Protein AF-A0A1H2WE02-F1 (afdb_monomer)

Secondary structure (DSSP, 8-state):
----EEEEEEEEEE-TTSPEEEEEEEEE-STT-----HHHHHHHHTTSEEEEEEEEETTEEEEEEEEE-TTSTTGGGGGTT--HHHHHHHHHHHHHS-TTEEEEEEEEEEETTEEEEEEEEEEEEEEETTEEEE--B--HHHHHHHHHHHHHHH-S-HHHHHHHHHHHHHEEEEEEEEEEEETTEEEEEEEEEE-HHHHHHHHHHHH----TT-TT----EEEEEEETTEEEEEEEEE--

Solvent-accessible surface area (backbone atoms only — not comparable to full-atom values): 12965 Å² total; per-residue (Å²): 134,83,78,49,78,55,34,38,35,42,33,43,32,56,44,97,86,68,48,72,46,79,46,67,35,42,31,26,48,53,74,92,65,81,81,68,32,70,68,62,50,51,36,38,76,67,53,30,37,44,81,64,29,31,28,25,49,81,92,44,78,55,36,44,34,25,39,39,32,81,85,38,92,63,38,69,61,83,55,70,90,62,54,71,68,63,49,59,53,60,70,46,53,34,72,51,57,43,87,45,40,37,70,46,30,42,34,38,23,71,53,96,54,34,81,75,38,53,34,44,27,32,24,33,49,40,84,56,95,90,43,76,42,80,66,42,44,63,55,65,69,57,46,45,54,44,41,52,43,45,26,64,70,60,26,92,48,67,73,43,29,51,56,48,45,56,54,44,72,39,40,61,30,39,44,34,36,34,46,33,64,52,97,96,38,64,32,42,30,48,31,24,29,55,48,68,70,53,49,38,51,51,32,37,75,78,58,73,40,84,59,94,78,57,92,46,69,66,71,70,37,38,27,47,29,34,44,83,59,33,78,43,34,39,34,41,28,19,73,99

Sequence (240 aa):
MEKVFRSRGIRLLRNQDGTIKEQQKIYYEPEGCRIDNQQLRVWMDEDVLSLFEYSTVGDAIDTFNFHVRLENYQYSKIYLGMDEQSMAFLDVIPSIFDESFKNYTVGYKIENGRISRSAYYYYPTIWKGTRYGIQGIDDRAKIQDEISRFANFVADDEQIIDEIEDFGSIVYKLKGISVHFRENLNGYKLYGRCNVLELKNLLADRMNVNLDNYKYGDVVLVAQRIQFGRVTGYNLYFLE

pLDDT: mean 91.43, std 6.6, range [58.47, 98.31]

Radius of gyration: 17.68 Å; Cα contacts (8 Å, |Δi|>4): 476; chains: 1; bounding box: 47×39×47 Å

Structure (mmCIF, N/CA/C/O backbone):
data_AF-A0A1H2WE02-F1
#
_entry.id   AF-A0A1H2WE02-F1
#
loop_
_atom_site.group_PDB
_atom_site.id
_atom_site.type_symbol
_atom_site.label_atom_id
_atom_site.label_alt_id
_atom_site.label_comp_id
_atom_site.label_asym_id
_atom_site.label_entity_id
_atom_site.label_seq_id
_atom_site.pdbx_PDB_ins_code
_atom_site.Cartn_x
_atom_site.Cartn_y
_atom_site.Cartn_z
_atom_site.occupancy
_atom_site.B_iso_or_equiv
_atom_site.auth_seq_id
_atom_site.auth_comp_id
_atom_site.auth_asym_id
_atom_site.auth_atom_id
_atom_site.pdbx_PDB_model_num
ATOM 1 N N . MET A 1 1 ? -10.069 -7.119 -26.747 1.00 58.47 1 MET A N 1
ATOM 2 C CA . MET A 1 1 ? -9.521 -8.027 -25.722 1.00 58.47 1 MET A CA 1
ATOM 3 C C . MET A 1 1 ? -10.219 -7.669 -24.426 1.00 58.47 1 MET A C 1
ATOM 5 O O . MET A 1 1 ? -10.282 -6.483 -24.116 1.00 58.47 1 MET A O 1
ATOM 9 N N . GLU A 1 2 ? -10.871 -8.630 -23.783 1.00 74.38 2 GLU A N 1
ATOM 10 C CA . GLU A 1 2 ? -11.617 -8.398 -22.542 1.00 74.38 2 GLU A CA 1
ATOM 11 C C . GLU A 1 2 ? -10.634 -8.205 -21.378 1.00 74.38 2 GLU A C 1
ATOM 13 O O . GLU A 1 2 ? -9.582 -8.840 -21.353 1.00 74.38 2 GLU A O 1
ATOM 18 N N . LYS A 1 3 ? -10.925 -7.283 -20.452 1.00 82.44 3 LYS A N 1
ATOM 19 C CA . LYS A 1 3 ? -10.056 -7.040 -19.293 1.00 82.44 3 LYS A CA 1
ATOM 20 C C . LYS A 1 3 ? -10.278 -8.160 -18.277 1.00 82.44 3 LYS A C 1
ATOM 22 O O . LYS A 1 3 ? -11.402 -8.335 -17.816 1.00 82.44 3 LYS A O 1
ATOM 27 N N . VAL A 1 4 ? -9.222 -8.865 -17.880 1.00 88.12 4 VAL A N 1
ATOM 28 C CA . VAL A 1 4 ? -9.326 -9.914 -16.856 1.00 88.12 4 VAL A CA 1
ATOM 29 C C . VAL A 1 4 ? -9.363 -9.261 -15.472 1.00 88.12 4 VAL A C 1
ATOM 31 O O . VAL A 1 4 ? -8.401 -8.618 -15.048 1.00 88.12 4 VAL A O 1
ATOM 34 N N . PHE A 1 5 ? -10.508 -9.362 -14.795 1.00 89.75 5 PHE A N 1
ATOM 35 C CA . PHE A 1 5 ? -10.719 -8.818 -13.452 1.00 89.75 5 PHE A CA 1
ATOM 36 C C . PHE A 1 5 ? -9.842 -9.533 -12.421 1.00 89.75 5 PHE A C 1
ATOM 38 O O . PHE A 1 5 ? -9.710 -10.754 -12.452 1.00 89.75 5 PHE A O 1
ATOM 45 N N . ARG A 1 6 ? -9.275 -8.761 -11.490 1.00 91.25 6 ARG A N 1
ATOM 46 C CA . ARG A 1 6 ? -8.412 -9.273 -10.419 1.00 91.25 6 ARG A CA 1
ATOM 47 C C . ARG A 1 6 ? -8.952 -8.956 -9.030 1.00 91.25 6 ARG A C 1
ATOM 49 O O . ARG A 1 6 ? -8.958 -9.816 -8.158 1.00 91.25 6 ARG A O 1
ATOM 56 N N . SER A 1 7 ? -9.345 -7.705 -8.795 1.00 92.62 7 SER A N 1
ATOM 57 C CA . SER A 1 7 ? -9.955 -7.292 -7.528 1.00 92.62 7 SER A CA 1
ATOM 58 C C . SER A 1 7 ? -10.687 -5.957 -7.651 1.00 92.62 7 SER A C 1
ATOM 60 O O . SER A 1 7 ? -10.504 -5.189 -8.603 1.00 92.62 7 SER A O 1
ATOM 62 N N . ARG A 1 8 ? -11.508 -5.642 -6.650 1.00 94.19 8 ARG A N 1
ATOM 63 C CA . ARG A 1 8 ? -12.188 -4.350 -6.503 1.00 94.19 8 ARG A CA 1
ATOM 64 C C . ARG A 1 8 ? -11.757 -3.697 -5.199 1.00 94.19 8 ARG A C 1
ATOM 66 O O . ARG A 1 8 ? -11.742 -4.339 -4.160 1.00 94.19 8 ARG A O 1
ATOM 73 N N . GLY A 1 9 ? -11.427 -2.412 -5.249 1.00 94.94 9 GLY A N 1
ATOM 74 C CA . GLY A 1 9 ? -11.147 -1.586 -4.080 1.00 94.94 9 GLY A CA 1
ATOM 75 C C . GLY A 1 9 ? -12.223 -0.523 -3.894 1.00 94.94 9 GLY A C 1
ATOM 76 O O . GLY A 1 9 ? -12.425 0.307 -4.782 1.00 94.94 9 GLY A O 1
ATOM 77 N N . ILE A 1 10 ? -12.870 -0.502 -2.735 1.00 94.88 10 ILE A N 1
ATOM 78 C CA . ILE A 1 10 ? -13.800 0.548 -2.326 1.00 94.88 10 ILE A CA 1
ATOM 79 C C . ILE A 1 10 ? -13.107 1.453 -1.313 1.00 94.88 10 ILE A C 1
ATOM 81 O O . ILE A 1 10 ? -12.610 1.002 -0.285 1.00 94.88 10 ILE A O 1
ATOM 85 N N . ARG A 1 11 ? -13.006 2.739 -1.638 1.00 95.25 11 ARG A N 1
ATOM 86 C CA . ARG A 1 11 ? -12.383 3.755 -0.787 1.00 95.25 11 ARG A CA 1
ATOM 87 C C . ARG A 1 11 ? -13.483 4.498 -0.049 1.00 95.25 11 ARG A C 1
ATOM 89 O O . ARG A 1 11 ? -14.273 5.180 -0.691 1.00 95.25 11 ARG A O 1
ATOM 96 N N . LEU A 1 12 ? -13.482 4.400 1.268 1.00 95.56 12 LEU A N 1
ATOM 97 C CA . LEU A 1 12 ? -14.285 5.209 2.172 1.00 95.56 12 LEU A CA 1
ATOM 98 C C . LEU A 1 12 ? -13.418 6.390 2.599 1.00 95.56 12 LEU A C 1
ATOM 100 O O . LEU A 1 12 ? -12.400 6.182 3.254 1.00 95.56 12 LEU A O 1
ATOM 104 N N . LEU A 1 13 ? -13.756 7.605 2.178 1.00 95.25 13 LEU A N 1
ATOM 105 C CA . LEU A 1 13 ? -12.962 8.810 2.429 1.00 95.25 13 LEU A CA 1
ATOM 106 C C . LEU A 1 13 ? -13.744 9.776 3.313 1.00 95.25 13 LEU A C 1
ATOM 108 O O . LEU A 1 13 ? -14.881 10.106 2.986 1.00 95.25 13 LEU A O 1
ATOM 112 N N . ARG A 1 14 ? -13.127 10.252 4.396 1.00 93.94 14 ARG A N 1
ATOM 113 C CA . ARG A 1 14 ? -13.718 11.270 5.270 1.00 93.94 14 ARG A CA 1
ATOM 114 C C . ARG A 1 14 ? -13.563 12.649 4.618 1.00 93.94 14 ARG A C 1
ATOM 116 O O . ARG A 1 14 ? -12.449 13.067 4.300 1.00 93.94 14 ARG A O 1
ATOM 123 N N . ASN A 1 15 ? -14.673 13.340 4.391 1.00 89.44 15 ASN A N 1
ATOM 124 C CA . ASN A 1 15 ? -14.692 14.731 3.945 1.00 89.44 15 ASN A CA 1
ATOM 125 C C . ASN A 1 15 ? -14.435 15.682 5.128 1.00 89.44 15 ASN A C 1
ATOM 127 O O . ASN A 1 15 ? -14.493 15.287 6.292 1.00 89.44 15 ASN A O 1
ATOM 131 N N . GLN A 1 16 ? -14.164 16.957 4.832 1.00 85.19 16 GLN A N 1
ATOM 132 C CA . GLN A 1 16 ? -13.930 17.981 5.862 1.00 85.19 16 GLN A CA 1
ATOM 133 C C . GLN A 1 16 ? -15.155 18.232 6.754 1.00 85.19 16 GLN A C 1
ATOM 135 O O . GLN A 1 16 ? -14.995 18.615 7.906 1.00 85.19 16 GLN A O 1
ATOM 140 N N . ASP A 1 17 ? -16.360 17.995 6.232 1.00 86.94 17 ASP A N 1
ATOM 141 C CA . ASP A 1 17 ? -17.633 18.113 6.952 1.00 86.94 17 ASP A CA 1
ATOM 142 C C . ASP A 1 17 ? -18.007 16.845 7.746 1.00 86.94 17 ASP A C 1
ATOM 144 O O . ASP A 1 17 ? -19.093 16.767 8.313 1.00 86.94 17 ASP A O 1
ATOM 148 N N . GLY A 1 18 ? -17.126 15.838 7.774 1.00 84.06 18 GLY A N 1
ATOM 149 C CA . GLY A 1 18 ? -17.353 14.558 8.446 1.00 84.06 18 GLY A CA 1
ATOM 150 C C . GLY A 1 18 ? -18.153 13.538 7.632 1.00 84.06 18 GLY A C 1
ATOM 151 O O . GLY A 1 18 ? -18.260 12.389 8.054 1.00 84.06 18 GLY A O 1
ATOM 152 N N . THR A 1 19 ? -18.675 13.898 6.454 1.00 90.94 19 THR A N 1
ATOM 153 C CA . THR A 1 19 ? -19.382 12.943 5.586 1.00 90.94 19 THR A CA 1
ATOM 154 C C . THR A 1 19 ? -18.419 11.945 4.945 1.00 90.94 19 THR A C 1
ATOM 156 O O . THR A 1 19 ? -17.238 12.236 4.738 1.00 90.94 19 THR A O 1
ATOM 159 N N . ILE A 1 20 ? -18.917 10.752 4.602 1.00 94.06 20 ILE A N 1
ATOM 160 C CA . ILE A 1 20 ? -18.111 9.722 3.941 1.00 94.06 20 ILE A CA 1
ATOM 161 C C . ILE A 1 20 ? -18.406 9.693 2.446 1.00 94.06 20 ILE A C 1
ATOM 163 O O . ILE A 1 20 ? -19.537 9.479 2.013 1.00 94.06 20 ILE A O 1
ATOM 167 N N . LYS A 1 21 ? -17.356 9.864 1.643 1.00 94.12 21 LYS A N 1
ATOM 168 C CA . LYS A 1 21 ? -17.390 9.675 0.196 1.00 94.12 21 LYS A CA 1
ATOM 169 C C . LYS A 1 21 ? -16.888 8.284 -0.164 1.00 94.12 21 LYS A C 1
ATOM 171 O O . LYS A 1 21 ? -15.759 7.924 0.165 1.00 94.12 21 LYS A O 1
ATOM 176 N N . GLU A 1 22 ? -17.688 7.552 -0.929 1.00 93.31 22 GLU A N 1
ATOM 177 C CA . GLU A 1 22 ? -17.268 6.293 -1.538 1.00 93.31 22 GLU A CA 1
ATOM 178 C C . GLU A 1 22 ? -16.617 6.536 -2.911 1.00 93.31 22 GLU A C 1
ATOM 180 O O . GLU A 1 22 ? -17.120 7.304 -3.737 1.00 93.31 22 GLU A O 1
ATOM 185 N N . GLN A 1 23 ? -15.485 5.883 -3.179 1.00 93.75 23 GLN A N 1
ATOM 186 C CA . GLN A 1 23 ? -14.872 5.841 -4.506 1.00 93.75 23 GLN A CA 1
ATOM 187 C C . GLN A 1 23 ? -14.430 4.421 -4.853 1.00 93.75 23 GLN A C 1
ATOM 189 O O . GLN A 1 23 ? -13.593 3.831 -4.169 1.00 93.75 23 GLN A O 1
ATOM 194 N N . GLN A 1 24 ? -14.913 3.916 -5.984 1.00 94.25 24 GLN A N 1
ATOM 195 C CA . GLN A 1 24 ? -14.511 2.619 -6.511 1.00 94.25 24 GLN A CA 1
ATOM 196 C C . GLN A 1 24 ? -13.246 2.716 -7.372 1.00 94.25 24 GLN A C 1
ATOM 198 O O . GLN A 1 24 ? -13.063 3.647 -8.161 1.00 94.25 24 GLN A O 1
ATOM 203 N N . LYS A 1 25 ? -12.389 1.703 -7.238 1.00 94.69 25 LYS A N 1
ATOM 204 C CA . LYS A 1 25 ? -11.239 1.427 -8.097 1.00 94.69 25 LYS A CA 1
ATOM 205 C C . LYS A 1 25 ? -11.232 -0.057 -8.455 1.00 94.69 25 LYS A C 1
ATOM 207 O O . LYS A 1 25 ? -11.411 -0.891 -7.573 1.00 94.69 25 LYS A O 1
ATOM 212 N N . ILE A 1 26 ? -11.051 -0.390 -9.726 1.00 94.69 26 ILE A N 1
ATOM 213 C CA . ILE A 1 26 ? -11.031 -1.784 -10.198 1.00 94.69 26 ILE A CA 1
ATOM 214 C C . ILE A 1 26 ? -9.610 -2.142 -10.607 1.00 94.69 26 ILE A C 1
ATOM 216 O O . ILE A 1 26 ? -8.921 -1.300 -11.175 1.00 94.69 26 ILE A O 1
ATOM 220 N N . TYR A 1 27 ? -9.174 -3.357 -10.303 1.00 94.94 27 TYR A N 1
ATOM 221 C CA . TYR A 1 27 ? -7.850 -3.883 -10.608 1.00 94.94 27 TYR A CA 1
ATOM 222 C C . TYR A 1 27 ? -7.977 -5.028 -11.611 1.00 94.94 27 TYR A C 1
ATOM 224 O O . TYR A 1 27 ? -8.866 -5.874 -11.483 1.00 94.94 27 TYR A O 1
ATOM 232 N N . TYR A 1 28 ? -7.081 -5.050 -12.590 1.00 95.00 28 TYR A N 1
ATOM 233 C CA . TYR A 1 28 ? -7.077 -6.001 -13.695 1.00 95.00 28 TYR A CA 1
ATOM 234 C C . TYR A 1 28 ? -5.686 -6.605 -13.880 1.00 95.00 28 TYR A C 1
ATOM 236 O O . TYR A 1 28 ? -4.676 -5.959 -13.579 1.00 95.00 28 TYR A O 1
ATOM 244 N N . GLU A 1 29 ? -5.644 -7.820 -14.420 1.00 94.38 29 GLU A N 1
ATOM 245 C CA . GLU A 1 29 ? -4.410 -8.430 -14.920 1.00 94.38 29 GLU A CA 1
ATOM 246 C C . GLU A 1 29 ? -3.819 -7.590 -16.068 1.00 94.38 29 GLU A C 1
ATOM 248 O O . GLU A 1 29 ? -4.561 -6.918 -16.790 1.00 94.38 29 GLU A O 1
ATOM 253 N N . PRO A 1 30 ? -2.491 -7.607 -16.272 1.00 90.69 30 PRO A N 1
ATOM 254 C CA . PRO A 1 30 ? -1.803 -6.706 -17.198 1.00 90.69 30 PRO A CA 1
ATOM 255 C C . PRO A 1 30 ? -2.010 -7.008 -18.689 1.00 90.69 30 PRO A C 1
ATOM 257 O O . PRO A 1 30 ? -1.477 -6.291 -19.541 1.00 90.69 30 PRO A O 1
ATOM 260 N N . GLU A 1 31 ? -2.760 -8.054 -19.031 1.00 85.00 31 GLU A N 1
ATOM 261 C CA . GLU A 1 31 ? -2.950 -8.498 -20.410 1.00 85.00 31 GLU A CA 1
ATOM 262 C C . GLU A 1 31 ? -3.528 -7.386 -21.301 1.00 85.00 31 GLU A C 1
ATOM 264 O O . GLU A 1 31 ? -4.554 -6.769 -21.008 1.00 85.00 31 GLU A O 1
ATOM 269 N N . GLY A 1 32 ? -2.829 -7.102 -22.404 1.00 74.00 32 GLY A N 1
ATOM 270 C CA . GLY A 1 32 ? -3.248 -6.112 -23.398 1.00 74.00 32 GLY A CA 1
ATOM 271 C C . GLY A 1 32 ? -3.143 -4.645 -22.960 1.00 74.00 32 GLY A C 1
ATOM 272 O O . GLY A 1 32 ? -3.542 -3.767 -23.728 1.00 74.00 32 GLY A O 1
ATOM 273 N N . CYS A 1 33 ? -2.608 -4.342 -21.770 1.00 83.31 33 CYS A N 1
ATOM 274 C CA . CYS A 1 33 ? -2.400 -2.957 -21.350 1.00 83.31 33 CYS A CA 1
ATOM 275 C C . CYS A 1 33 ? -1.104 -2.373 -21.944 1.00 83.31 33 CYS A C 1
ATOM 277 O O . CYS A 1 33 ? -0.075 -3.040 -22.045 1.00 83.31 33 CYS A O 1
ATOM 279 N N . ARG A 1 34 ? -1.148 -1.099 -22.351 1.00 85.31 34 ARG A N 1
ATOM 280 C CA . ARG A 1 34 ? 0.017 -0.371 -22.870 1.00 85.31 34 ARG A CA 1
ATOM 281 C C . ARG A 1 34 ? 0.532 0.599 -21.812 1.00 85.31 34 ARG A C 1
ATOM 283 O O . ARG A 1 34 ? -0.172 1.535 -21.443 1.00 85.31 34 ARG A O 1
ATOM 290 N N . ILE A 1 35 ? 1.783 0.420 -21.392 1.00 90.50 35 ILE A N 1
ATOM 291 C CA . ILE A 1 35 ? 2.501 1.405 -20.576 1.00 90.50 35 ILE A CA 1
ATOM 292 C C . ILE A 1 35 ? 3.122 2.438 -21.511 1.00 90.50 35 ILE A C 1
ATOM 294 O O . ILE A 1 35 ? 4.080 2.155 -22.239 1.00 90.50 35 ILE A O 1
ATOM 298 N N . ASP A 1 36 ? 2.574 3.648 -21.497 1.00 90.25 36 ASP A N 1
ATOM 299 C CA . ASP A 1 36 ? 3.124 4.775 -22.243 1.00 90.25 36 ASP A CA 1
ATOM 300 C C . ASP A 1 36 ? 4.157 5.530 -21.400 1.00 90.25 36 ASP A C 1
ATOM 302 O O . ASP A 1 36 ? 3.936 6.648 -20.962 1.00 90.25 36 ASP A O 1
ATOM 306 N N . ASN A 1 37 ? 5.277 4.875 -21.095 1.00 94.50 37 ASN A N 1
ATOM 307 C CA . ASN A 1 37 ? 6.426 5.489 -20.434 1.00 94.50 37 ASN A CA 1
ATOM 308 C C . ASN A 1 37 ? 7.691 4.707 -20.809 1.00 94.50 37 ASN A C 1
ATOM 310 O O . ASN A 1 37 ? 7.772 3.501 -20.582 1.00 94.50 37 ASN A O 1
ATOM 314 N N . GLN A 1 38 ? 8.667 5.377 -21.424 1.00 93.19 38 GLN A N 1
ATOM 315 C CA . GLN A 1 38 ? 9.871 4.712 -21.930 1.00 93.19 38 GLN A CA 1
ATOM 316 C C . GLN A 1 38 ? 10.763 4.176 -20.805 1.00 93.19 38 GLN A C 1
ATOM 318 O O . GLN A 1 38 ? 11.293 3.079 -20.934 1.00 93.19 38 GLN A O 1
ATOM 323 N N . GLN A 1 39 ? 10.898 4.919 -19.707 1.00 93.50 39 GLN A N 1
ATOM 324 C CA . GLN A 1 39 ? 11.752 4.544 -18.580 1.00 93.50 39 GLN A CA 1
ATOM 325 C C . GLN A 1 39 ? 11.260 3.265 -17.894 1.00 93.50 39 GLN A C 1
ATOM 327 O O . GLN A 1 39 ? 12.052 2.360 -17.658 1.00 93.50 39 GLN A O 1
ATOM 332 N N . LEU A 1 40 ? 9.951 3.146 -17.653 1.00 94.50 40 LEU A N 1
ATOM 333 C CA . LEU A 1 40 ? 9.360 1.936 -17.079 1.00 94.50 40 LEU A CA 1
ATOM 334 C C . LEU A 1 40 ? 9.548 0.720 -17.988 1.00 94.50 40 LEU A C 1
ATOM 336 O O . LEU A 1 40 ? 9.827 -0.359 -17.482 1.00 94.50 40 LEU A O 1
ATOM 340 N N . ARG A 1 41 ? 9.451 0.888 -19.316 1.00 94.00 41 ARG A N 1
ATOM 341 C CA . ARG A 1 41 ? 9.735 -0.204 -20.263 1.00 94.00 41 ARG A CA 1
ATOM 342 C C . ARG A 1 41 ? 11.188 -0.671 -20.162 1.00 94.00 41 ARG A C 1
ATOM 344 O O . ARG A 1 41 ? 11.412 -1.865 -20.039 1.00 94.00 41 ARG A O 1
ATOM 351 N N . VAL A 1 42 ? 12.146 0.258 -20.092 1.00 94.44 42 VAL A N 1
ATOM 352 C CA . VAL A 1 42 ? 13.566 -0.078 -19.875 1.00 94.44 42 VAL A CA 1
ATOM 353 C C . VAL A 1 42 ? 13.761 -0.836 -18.559 1.00 94.44 42 VAL A C 1
ATOM 355 O O . VAL A 1 42 ? 14.406 -1.874 -18.548 1.00 94.44 42 VAL A O 1
ATOM 358 N N . TRP A 1 43 ? 13.165 -0.379 -17.455 1.00 95.38 43 TRP A N 1
ATOM 359 C CA . TRP A 1 43 ? 13.271 -1.079 -16.167 1.00 95.38 43 TRP A CA 1
ATOM 360 C C . TRP A 1 43 ? 12.616 -2.465 -16.166 1.00 95.38 43 TRP A C 1
ATOM 362 O O . TRP A 1 43 ? 13.035 -3.337 -15.408 1.00 95.38 43 TRP A O 1
ATOM 372 N N . MET A 1 44 ? 11.600 -2.691 -16.998 1.00 94.06 44 MET A N 1
ATOM 373 C CA . MET A 1 44 ? 11.038 -4.027 -17.197 1.00 94.06 44 MET A CA 1
ATOM 374 C C . MET A 1 44 ? 11.982 -4.922 -18.008 1.00 94.06 44 MET A C 1
ATOM 376 O O . MET A 1 44 ? 12.203 -6.066 -17.621 1.00 94.06 44 MET A O 1
ATOM 380 N N . ASP A 1 45 ? 12.578 -4.396 -19.080 1.00 93.94 45 ASP A N 1
ATOM 381 C CA . ASP A 1 45 ? 13.543 -5.126 -19.915 1.00 93.94 45 ASP A CA 1
ATOM 382 C C . ASP A 1 45 ? 14.827 -5.486 -19.135 1.00 93.94 45 ASP A C 1
ATOM 384 O O . ASP A 1 45 ? 15.433 -6.529 -19.369 1.00 93.94 45 ASP A O 1
ATOM 388 N N . GLU A 1 46 ? 15.220 -4.649 -18.171 1.00 94.44 46 GLU A N 1
ATOM 389 C CA . GLU A 1 46 ? 16.359 -4.863 -17.263 1.00 94.44 46 GLU A CA 1
ATOM 390 C C . GLU A 1 46 ? 16.031 -5.755 -16.042 1.00 94.44 46 GLU A C 1
ATOM 392 O O . GLU A 1 46 ? 16.866 -5.891 -15.146 1.00 94.44 46 GLU A O 1
ATOM 397 N N . ASP A 1 47 ? 14.823 -6.331 -15.970 1.00 93.00 47 ASP A N 1
ATOM 398 C CA . ASP A 1 47 ? 14.315 -7.111 -14.827 1.00 93.00 47 ASP A CA 1
ATOM 399 C C . ASP A 1 47 ? 14.503 -6.375 -13.483 1.00 93.00 47 ASP A C 1
ATOM 401 O O . ASP A 1 47 ? 14.943 -6.932 -12.478 1.00 93.00 47 ASP A O 1
ATOM 405 N N . VAL A 1 48 ? 14.204 -5.075 -13.466 1.00 95.62 48 VAL A N 1
ATOM 406 C CA . VAL A 1 48 ? 14.065 -4.274 -12.239 1.00 95.62 48 VAL A CA 1
ATOM 407 C C . VAL A 1 48 ? 12.616 -4.332 -11.751 1.00 95.62 48 VAL A C 1
ATOM 409 O O . VAL A 1 48 ? 12.358 -4.440 -10.549 1.00 95.62 48 VAL A O 1
ATOM 412 N N . LEU A 1 49 ? 11.666 -4.297 -12.691 1.00 95.50 49 LEU A N 1
ATOM 413 C CA . LEU A 1 49 ? 10.229 -4.303 -12.436 1.00 95.50 49 LEU A CA 1
ATOM 414 C C . LEU A 1 49 ? 9.514 -5.389 -13.238 1.00 95.50 49 LEU A C 1
ATOM 416 O O . LEU A 1 49 ? 9.781 -5.590 -14.415 1.00 95.50 49 LEU A O 1
ATOM 420 N N . SER A 1 50 ? 8.506 -6.006 -12.628 1.00 94.81 50 SER A N 1
ATOM 421 C CA . SER A 1 50 ? 7.551 -6.876 -13.317 1.00 94.81 50 SER A CA 1
ATOM 422 C C . SER A 1 50 ? 6.140 -6.352 -13.097 1.00 94.81 50 SER A C 1
ATOM 424 O O . SER A 1 50 ? 5.650 -6.359 -11.968 1.00 94.81 50 SER A O 1
ATOM 426 N N . LEU A 1 51 ? 5.466 -5.913 -14.162 1.00 95.44 51 LEU A N 1
ATOM 427 C CA . LEU A 1 51 ? 4.064 -5.496 -14.086 1.00 95.44 51 LEU A CA 1
ATOM 428 C C . LEU A 1 51 ? 3.200 -6.693 -13.660 1.00 95.44 51 LEU A C 1
ATOM 430 O O . LEU A 1 51 ? 3.304 -7.758 -14.265 1.00 95.44 51 LEU A O 1
ATOM 434 N N . PHE A 1 52 ? 2.358 -6.521 -12.640 1.00 94.94 52 PHE A N 1
ATOM 435 C CA . PHE A 1 52 ? 1.459 -7.590 -12.179 1.00 94.94 52 PHE A CA 1
ATOM 436 C C . PHE A 1 52 ? -0.012 -7.184 -12.140 1.00 94.94 52 PHE A C 1
ATOM 438 O O . PHE A 1 52 ? -0.871 -8.054 -12.107 1.00 94.94 52 PHE A O 1
ATOM 445 N N . GLU A 1 53 ? -0.322 -5.889 -12.141 1.00 95.44 53 GLU A N 1
ATOM 446 C CA . GLU A 1 53 ? -1.693 -5.408 -12.292 1.00 95.44 53 GLU A CA 1
ATOM 447 C C . GLU A 1 53 ? -1.703 -3.942 -12.727 1.00 95.44 53 GLU A C 1
ATOM 449 O O . GLU A 1 53 ? -0.755 -3.182 -12.506 1.00 95.44 53 GLU A O 1
ATOM 454 N N . TYR A 1 54 ? -2.823 -3.518 -13.292 1.00 95.75 54 TYR A N 1
ATOM 455 C CA . TYR A 1 54 ? -3.163 -2.106 -13.384 1.00 95.75 54 TYR A CA 1
ATOM 456 C C . TYR A 1 54 ? -4.555 -1.886 -12.821 1.00 95.75 54 TYR A C 1
ATOM 458 O O . TYR A 1 54 ? -5.297 -2.818 -12.515 1.00 95.75 54 TYR A O 1
ATOM 466 N N . SER A 1 55 ? -4.915 -0.625 -12.654 1.00 94.81 55 SER A N 1
ATOM 467 C CA . SER A 1 55 ? -6.165 -0.266 -12.012 1.00 94.81 55 SER A CA 1
ATOM 468 C C . SER A 1 55 ? -6.828 0.926 -12.670 1.00 94.81 55 SER A C 1
ATOM 470 O O . SER A 1 55 ? -6.141 1.802 -13.193 1.00 94.81 55 SER A O 1
ATOM 472 N N . THR A 1 56 ? -8.157 0.969 -12.630 1.00 94.44 56 THR A N 1
ATOM 473 C CA . THR A 1 56 ? -8.962 2.026 -13.244 1.00 94.44 56 THR A CA 1
ATOM 474 C C . THR A 1 56 ? -9.892 2.693 -12.241 1.00 94.44 56 THR A C 1
ATOM 476 O O . THR A 1 56 ? -10.348 2.083 -11.270 1.00 94.44 56 THR A O 1
ATOM 479 N N . VAL A 1 57 ? -10.182 3.966 -12.496 1.00 91.56 57 VAL A N 1
ATOM 480 C CA . VAL A 1 57 ? -11.272 4.717 -11.867 1.00 91.56 57 VAL A CA 1
ATOM 481 C C . VAL A 1 57 ? -12.198 5.145 -13.001 1.00 91.56 57 VAL A C 1
ATOM 483 O O . VAL A 1 57 ? -11.807 5.946 -13.849 1.00 91.56 57 VAL A O 1
ATOM 486 N N . GLY A 1 58 ? -13.394 4.555 -13.056 1.00 89.50 58 GLY A N 1
ATOM 487 C CA . GLY A 1 58 ? -14.179 4.546 -14.291 1.00 89.50 58 GLY A CA 1
ATOM 488 C C . GLY A 1 58 ? -13.391 3.855 -15.409 1.00 89.50 58 GLY A C 1
ATOM 489 O O . GLY A 1 58 ? -12.799 2.791 -15.189 1.00 89.50 58 GLY A O 1
ATOM 490 N N . ASP A 1 59 ? -13.324 4.499 -16.572 1.00 87.75 59 ASP A N 1
ATOM 491 C CA . ASP A 1 59 ? -12.643 3.964 -17.757 1.00 87.75 59 ASP A CA 1
ATOM 492 C C . ASP A 1 59 ? -11.161 4.348 -17.858 1.00 87.75 59 ASP A C 1
ATOM 494 O O . ASP A 1 59 ? -10.420 3.762 -18.651 1.00 87.75 59 ASP A O 1
ATOM 498 N N . ALA A 1 60 ? -10.702 5.298 -17.040 1.00 90.50 60 ALA A N 1
ATOM 499 C CA . ALA A 1 60 ? -9.328 5.781 -17.070 1.00 90.50 60 ALA A CA 1
ATOM 500 C C . ALA A 1 60 ? -8.403 4.904 -16.217 1.00 90.50 60 ALA A C 1
ATOM 502 O O . ALA A 1 60 ? -8.723 4.574 -15.071 1.00 90.50 60 ALA A O 1
ATOM 503 N N . ILE A 1 61 ? -7.226 4.574 -16.756 1.00 92.69 61 ILE A N 1
ATOM 504 C CA . ILE A 1 61 ? -6.156 3.939 -15.979 1.00 92.69 61 ILE A CA 1
ATOM 505 C C . ILE A 1 61 ? -5.667 4.935 -14.921 1.00 92.69 61 ILE A C 1
ATOM 507 O O . ILE A 1 61 ? -5.261 6.049 -15.238 1.00 92.69 61 ILE A O 1
ATOM 511 N N . ASP A 1 62 ? -5.713 4.519 -13.658 1.00 93.94 62 ASP A N 1
ATOM 512 C CA . ASP A 1 62 ? -5.272 5.307 -12.504 1.00 93.94 62 ASP A CA 1
ATOM 513 C C . ASP A 1 62 ? -3.838 4.949 -12.100 1.00 93.94 62 ASP A C 1
ATOM 515 O O . ASP A 1 62 ? -3.056 5.816 -11.720 1.00 93.94 62 ASP A O 1
ATOM 519 N N . THR A 1 63 ? -3.476 3.663 -12.108 1.00 95.31 63 THR A N 1
ATOM 520 C CA . THR A 1 63 ? -2.160 3.217 -11.615 1.00 95.31 63 THR A CA 1
ATOM 521 C C . THR A 1 63 ? -1.755 1.891 -12.239 1.00 95.31 63 THR A C 1
ATOM 523 O O . THR A 1 63 ? -2.592 0.990 -12.336 1.00 95.31 63 THR A O 1
ATOM 526 N N . PHE A 1 64 ? -0.474 1.764 -12.579 1.00 97.00 64 PHE A N 1
ATOM 527 C CA . PHE A 1 64 ? 0.200 0.502 -12.883 1.00 97.00 64 PHE A CA 1
ATOM 528 C C . PHE A 1 64 ? 1.009 0.058 -11.664 1.00 97.00 64 PHE A C 1
ATOM 530 O O . PHE A 1 64 ? 1.760 0.869 -11.123 1.00 97.00 64 PHE A O 1
ATOM 537 N N . ASN A 1 65 ? 0.866 -1.196 -11.234 1.00 96.88 65 ASN A N 1
ATOM 538 C CA . ASN A 1 65 ? 1.581 -1.739 -10.081 1.00 96.88 65 ASN A CA 1
ATOM 539 C C . ASN A 1 65 ? 2.556 -2.837 -10.515 1.00 96.88 65 ASN A C 1
ATOM 541 O O . ASN A 1 65 ? 2.218 -3.751 -11.274 1.00 96.88 65 ASN A O 1
ATOM 545 N N . PHE A 1 66 ? 3.773 -2.751 -9.993 1.00 97.06 66 PHE A N 1
ATOM 546 C CA . PHE A 1 66 ? 4.898 -3.593 -10.367 1.00 97.06 66 PHE A CA 1
ATOM 547 C C . PHE A 1 66 ? 5.466 -4.290 -9.141 1.00 97.06 66 PHE A C 1
ATOM 549 O O . PHE A 1 66 ? 5.595 -3.677 -8.084 1.00 97.06 66 PHE A O 1
ATOM 556 N N . HIS A 1 67 ? 5.855 -5.550 -9.289 1.00 96.00 67 HIS A N 1
ATOM 557 C CA . HIS A 1 67 ? 6.756 -6.194 -8.349 1.00 96.00 67 HIS A CA 1
ATOM 558 C C . HIS A 1 67 ? 8.171 -5.694 -8.609 1.00 96.00 67 HIS A C 1
ATOM 560 O O . HIS A 1 67 ? 8.600 -5.618 -9.761 1.00 96.00 67 HIS A O 1
ATOM 566 N N . VAL A 1 68 ? 8.881 -5.371 -7.535 1.00 95.56 68 VAL A N 1
ATOM 567 C CA . VAL A 1 68 ? 10.290 -4.983 -7.574 1.00 95.56 68 VAL A CA 1
ATOM 568 C C . VAL A 1 68 ? 11.139 -6.244 -7.441 1.00 95.56 68 VAL A C 1
ATOM 570 O O . VAL A 1 68 ? 10.907 -7.066 -6.551 1.00 95.56 68 VAL A O 1
ATOM 573 N N . ARG A 1 69 ? 12.129 -6.407 -8.319 1.00 93.62 69 ARG A N 1
ATOM 574 C CA . ARG A 1 69 ? 13.096 -7.511 -8.260 1.00 93.62 69 ARG A CA 1
ATOM 575 C C . ARG A 1 69 ? 14.173 -7.205 -7.230 1.00 93.62 69 ARG A C 1
ATOM 577 O O . ARG A 1 69 ? 15.213 -6.645 -7.548 1.00 93.62 69 ARG A O 1
ATOM 584 N N . LEU A 1 70 ? 13.901 -7.544 -5.976 1.00 91.12 70 LEU A N 1
ATOM 585 C CA . LEU A 1 70 ? 14.782 -7.241 -4.843 1.00 91.12 70 LEU A CA 1
ATOM 586 C C . LEU A 1 70 ? 16.143 -7.965 -4.905 1.00 91.12 70 LEU A C 1
ATOM 588 O O . LEU A 1 70 ? 17.076 -7.570 -4.215 1.00 91.12 70 LEU A O 1
ATOM 592 N N . GLU A 1 71 ? 16.266 -9.016 -5.718 1.00 88.44 71 GLU A N 1
ATOM 593 C CA . GLU A 1 71 ? 17.522 -9.721 -6.014 1.00 88.44 71 GLU A CA 1
ATOM 594 C C . GLU A 1 71 ? 18.458 -8.908 -6.907 1.00 88.44 71 GLU A C 1
ATOM 596 O O . GLU A 1 71 ? 19.672 -9.117 -6.916 1.00 88.44 71 GLU A O 1
ATOM 601 N N . ASN A 1 72 ? 17.885 -8.007 -7.701 1.00 85.38 72 ASN A N 1
ATOM 602 C CA . ASN A 1 72 ? 18.622 -7.196 -8.643 1.00 85.38 72 ASN A CA 1
ATOM 603 C C . ASN A 1 72 ? 19.269 -6.033 -7.888 1.00 85.38 72 ASN A C 1
ATOM 605 O O . ASN A 1 72 ? 18.575 -5.144 -7.407 1.00 85.38 72 ASN A O 1
ATOM 609 N N . TYR A 1 73 ? 20.601 -5.989 -7.827 1.00 78.62 73 TYR A N 1
ATOM 610 C CA . TYR A 1 73 ? 21.348 -4.917 -7.148 1.00 78.62 73 TYR A CA 1
ATOM 611 C C . TYR A 1 73 ? 21.020 -3.503 -7.670 1.00 78.62 73 TYR A C 1
ATOM 613 O O . TYR A 1 73 ? 21.324 -2.514 -7.008 1.00 78.62 73 TYR A O 1
ATOM 621 N N . GLN A 1 74 ? 20.397 -3.396 -8.847 1.00 86.62 74 GLN A N 1
ATOM 622 C CA . GLN A 1 74 ? 19.959 -2.141 -9.446 1.00 86.62 74 GLN A CA 1
ATOM 623 C C . GLN A 1 74 ? 18.523 -1.746 -9.077 1.00 86.62 74 GLN A C 1
ATOM 625 O O . GLN A 1 74 ? 18.027 -0.761 -9.620 1.00 86.62 74 GLN A O 1
ATOM 630 N N . TYR A 1 75 ? 17.831 -2.461 -8.178 1.00 86.00 75 TYR A N 1
ATOM 631 C CA . TYR A 1 75 ? 16.436 -2.142 -7.848 1.00 86.00 75 TYR A CA 1
ATOM 632 C C . TYR A 1 75 ? 16.256 -0.719 -7.305 1.00 86.00 75 TYR A C 1
ATOM 634 O O . TYR A 1 75 ? 15.184 -0.142 -7.456 1.00 86.00 75 TYR A O 1
ATOM 642 N N . SER A 1 76 ? 17.307 -0.112 -6.743 1.00 88.38 76 SER A N 1
ATOM 643 C CA . SER A 1 76 ? 17.315 1.293 -6.316 1.00 88.38 76 SER A CA 1
ATOM 644 C C . SER A 1 76 ? 17.006 2.282 -7.449 1.00 88.38 76 SER A C 1
ATOM 646 O O . SER A 1 76 ? 16.592 3.408 -7.177 1.00 88.38 76 SER A O 1
ATOM 648 N N . LYS A 1 77 ? 17.108 1.859 -8.720 1.00 90.44 77 LYS A N 1
ATOM 649 C CA . LYS A 1 77 ? 16.673 2.632 -9.892 1.00 90.44 77 LYS A CA 1
ATOM 650 C C . LYS A 1 77 ? 15.229 3.133 -9.779 1.00 90.44 77 LYS A C 1
ATOM 652 O O . LYS A 1 77 ? 14.938 4.201 -10.307 1.00 90.44 77 LYS A O 1
ATOM 657 N N . ILE A 1 78 ? 14.348 2.423 -9.065 1.00 91.56 78 ILE A N 1
ATOM 658 C CA . ILE A 1 78 ? 12.935 2.814 -8.890 1.00 91.56 78 ILE A CA 1
ATOM 659 C C . ILE A 1 78 ? 12.752 4.159 -8.172 1.00 91.56 78 ILE A C 1
ATOM 661 O O . ILE A 1 78 ? 11.664 4.734 -8.239 1.00 91.56 78 ILE A O 1
ATOM 665 N N . TYR A 1 79 ? 13.800 4.645 -7.501 1.00 90.00 79 TYR A N 1
ATOM 666 C CA . TYR A 1 79 ? 13.819 5.915 -6.780 1.00 90.00 79 TYR A CA 1
ATOM 667 C C . TYR A 1 79 ? 14.488 7.058 -7.559 1.00 90.00 79 TYR A C 1
ATOM 669 O O . TYR A 1 79 ? 14.588 8.179 -7.060 1.00 90.00 79 TYR A O 1
ATOM 677 N N . LEU A 1 80 ? 14.968 6.806 -8.783 1.00 86.69 80 LEU A N 1
ATOM 678 C CA . LEU A 1 80 ? 15.641 7.831 -9.581 1.00 86.69 80 LEU A CA 1
ATOM 679 C C . LEU A 1 80 ? 14.726 9.036 -9.828 1.00 86.69 80 LEU A C 1
ATOM 681 O O . LEU A 1 80 ? 13.601 8.894 -10.305 1.00 86.69 80 LEU A O 1
ATOM 685 N N . GLY A 1 81 ? 15.254 10.230 -9.551 1.00 81.94 81 GLY A N 1
ATOM 686 C CA . GLY A 1 81 ? 14.540 11.498 -9.714 1.00 81.94 81 GLY A CA 1
ATOM 687 C C . GLY A 1 81 ? 13.721 11.932 -8.496 1.00 81.94 81 GLY A C 1
ATOM 688 O O . GLY A 1 81 ? 13.076 12.975 -8.566 1.00 81.94 81 GLY A O 1
ATOM 689 N N . MET A 1 82 ? 13.749 11.172 -7.396 1.00 86.75 82 MET A N 1
ATOM 690 C CA . MET A 1 82 ? 13.241 11.642 -6.106 1.00 86.75 82 MET A CA 1
ATOM 691 C C . MET A 1 82 ? 14.181 12.683 -5.491 1.00 86.75 82 MET A C 1
ATOM 693 O O . MET A 1 82 ? 15.397 12.620 -5.672 1.00 86.75 82 MET A O 1
ATOM 697 N N . ASP A 1 83 ? 13.610 13.636 -4.760 1.00 86.94 83 ASP A N 1
ATOM 698 C CA . ASP A 1 83 ? 14.369 14.598 -3.967 1.00 86.94 83 ASP A CA 1
ATOM 699 C C . ASP A 1 83 ? 15.001 13.940 -2.723 1.00 86.94 83 ASP A C 1
ATOM 701 O O . ASP A 1 83 ? 14.555 12.888 -2.254 1.00 86.94 83 ASP A O 1
ATOM 705 N N . GLU A 1 84 ? 16.048 14.570 -2.182 1.00 86.94 84 GLU A N 1
ATOM 706 C CA . GLU A 1 84 ? 16.812 14.053 -1.036 1.00 86.94 84 GLU A CA 1
ATOM 707 C C . GLU A 1 84 ? 15.947 13.842 0.212 1.00 86.94 84 GLU A C 1
ATOM 709 O O . GLU A 1 84 ? 16.162 12.882 0.951 1.00 86.94 84 GLU A O 1
ATOM 714 N N . GLN A 1 85 ? 14.943 14.697 0.435 1.00 85.56 85 GLN A N 1
ATOM 715 C CA . GLN A 1 85 ? 14.056 14.590 1.590 1.00 85.56 85 GLN A CA 1
ATOM 716 C C . GLN A 1 85 ? 13.170 13.344 1.482 1.00 85.56 85 GLN A C 1
ATOM 718 O O . GLN A 1 85 ? 13.055 12.583 2.443 1.00 85.56 85 GLN A O 1
ATOM 723 N N . SER A 1 86 ? 12.582 13.100 0.310 1.00 87.31 86 SER A N 1
ATOM 724 C CA . SER A 1 86 ? 11.784 11.900 0.055 1.00 87.31 86 SER A CA 1
ATOM 725 C C . SER A 1 86 ? 12.629 10.621 0.127 1.00 87.31 86 SER A C 1
ATOM 727 O O . SER A 1 86 ? 12.154 9.607 0.637 1.00 87.31 86 SER A O 1
ATOM 729 N N . MET A 1 87 ? 13.880 10.660 -0.344 1.00 87.38 87 MET A N 1
ATOM 730 C CA . MET A 1 87 ? 14.824 9.540 -0.230 1.00 87.38 87 MET A CA 1
ATOM 731 C C . MET A 1 87 ? 15.162 9.217 1.225 1.00 87.38 87 MET A C 1
ATOM 733 O O . MET A 1 87 ? 14.936 8.092 1.666 1.00 87.38 87 MET A O 1
ATOM 737 N N . ALA A 1 88 ? 15.610 10.218 1.987 1.00 85.38 88 ALA A N 1
ATOM 738 C CA . ALA A 1 88 ? 15.921 10.059 3.404 1.00 85.38 88 ALA A CA 1
ATOM 739 C C . ALA A 1 88 ? 14.715 9.523 4.189 1.00 85.38 88 ALA A C 1
ATOM 741 O O . ALA A 1 88 ? 14.865 8.720 5.104 1.00 85.38 88 ALA A O 1
ATOM 742 N N . PHE A 1 89 ? 13.505 9.928 3.799 1.00 85.06 89 PHE A N 1
ATOM 743 C CA . PHE A 1 89 ? 12.279 9.423 4.396 1.00 85.06 89 PHE A CA 1
ATOM 744 C C . PHE A 1 89 ? 12.052 7.925 4.127 1.00 85.06 89 PHE A C 1
ATOM 746 O O . PHE A 1 89 ? 11.709 7.176 5.042 1.00 85.06 89 PHE A O 1
ATOM 753 N N . LEU A 1 90 ? 12.247 7.467 2.887 1.00 87.88 90 LEU A N 1
ATOM 754 C CA . LEU A 1 90 ? 12.102 6.049 2.539 1.00 87.88 90 LEU A CA 1
ATOM 755 C C . LEU A 1 90 ? 13.135 5.156 3.237 1.00 87.88 90 LEU A C 1
ATOM 757 O O . LEU A 1 90 ? 12.813 4.009 3.560 1.00 87.88 90 LEU A O 1
ATOM 761 N N . ASP A 1 91 ? 14.333 5.677 3.498 1.00 86.50 91 ASP A N 1
ATOM 762 C CA . ASP A 1 91 ? 15.414 4.950 4.173 1.00 86.50 91 ASP A CA 1
ATOM 763 C C . ASP A 1 91 ? 15.110 4.655 5.651 1.00 86.50 91 ASP A C 1
ATOM 765 O O . ASP A 1 91 ? 15.644 3.700 6.214 1.00 86.50 91 ASP A O 1
ATOM 769 N N . VAL A 1 92 ? 14.213 5.423 6.279 1.00 87.94 92 VAL A N 1
ATOM 770 C CA . VAL A 1 92 ? 13.790 5.214 7.676 1.00 87.94 92 VAL A CA 1
ATOM 771 C C . VAL A 1 92 ? 12.711 4.133 7.794 1.00 87.94 92 VAL A C 1
ATOM 773 O O . VAL A 1 92 ? 12.529 3.553 8.858 1.00 87.94 92 VAL A O 1
ATOM 776 N N . ILE A 1 93 ? 12.003 3.786 6.713 1.00 87.25 93 ILE A N 1
ATOM 777 C CA . ILE A 1 93 ? 10.887 2.831 6.798 1.00 87.25 93 ILE A CA 1
ATOM 778 C C . ILE A 1 93 ? 11.279 1.474 7.418 1.00 87.25 93 ILE A C 1
ATOM 780 O O . ILE A 1 93 ? 10.553 1.012 8.301 1.00 87.25 93 ILE A O 1
ATOM 784 N N . PRO A 1 94 ? 12.403 0.834 7.040 1.00 84.75 94 PRO A N 1
ATOM 785 C CA . PRO A 1 94 ? 12.814 -0.428 7.655 1.00 84.75 94 PRO A CA 1
ATOM 786 C C . PRO A 1 94 ? 13.118 -0.337 9.158 1.00 84.75 94 PRO A C 1
ATOM 788 O O . PRO A 1 94 ? 12.964 -1.336 9.851 1.00 84.75 94 PRO A O 1
ATOM 791 N N . SER A 1 95 ? 13.533 0.825 9.681 1.00 85.19 95 SER A N 1
ATOM 792 C CA . SER A 1 95 ? 13.860 0.976 11.110 1.00 85.19 95 SER A CA 1
ATOM 793 C C . SER A 1 95 ? 12.633 1.197 11.996 1.00 85.19 95 SER A C 1
ATOM 795 O O . SER A 1 95 ? 12.688 0.912 13.190 1.00 85.19 95 SER A O 1
ATOM 797 N N . ILE A 1 96 ? 11.519 1.663 11.422 1.00 89.00 96 ILE A N 1
ATOM 798 C CA . ILE A 1 96 ? 10.222 1.729 12.114 1.00 89.00 96 ILE A CA 1
ATOM 799 C C . ILE A 1 96 ? 9.720 0.320 12.412 1.00 89.00 96 ILE A C 1
ATOM 801 O O . ILE A 1 96 ? 9.191 0.082 13.496 1.00 89.00 96 ILE A O 1
ATOM 805 N N . PHE A 1 97 ? 9.905 -0.586 11.447 1.00 89.81 97 PHE A N 1
ATOM 806 C CA . PHE A 1 97 ? 9.513 -1.984 11.540 1.00 89.81 97 PHE A CA 1
ATOM 807 C C . PHE A 1 97 ? 10.733 -2.875 11.822 1.00 89.81 97 PHE A C 1
ATOM 809 O O . PHE A 1 97 ? 11.399 -2.740 12.844 1.00 89.81 97 PHE A O 1
ATOM 816 N N . ASP A 1 98 ? 11.076 -3.776 10.910 1.00 86.38 98 ASP A N 1
ATOM 817 C CA . ASP A 1 98 ? 12.323 -4.524 10.944 1.00 86.38 98 ASP A CA 1
ATOM 818 C C . ASP A 1 98 ? 12.854 -4.758 9.519 1.00 86.38 98 ASP A C 1
ATOM 820 O O . ASP A 1 98 ? 12.212 -4.432 8.514 1.00 86.38 98 ASP A O 1
ATOM 824 N N . GLU A 1 99 ? 14.029 -5.382 9.417 1.00 87.06 99 GLU A N 1
ATOM 825 C CA . GLU A 1 99 ? 14.692 -5.677 8.139 1.00 87.06 99 GLU A CA 1
ATOM 826 C C . GLU A 1 99 ? 13.896 -6.624 7.217 1.00 87.06 99 GLU A C 1
ATOM 828 O O . GLU A 1 99 ? 14.237 -6.785 6.038 1.00 87.06 99 GLU A O 1
ATOM 833 N N . SER A 1 100 ? 12.827 -7.263 7.712 1.00 91.50 100 SER A N 1
ATOM 834 C CA . SER A 1 100 ? 11.950 -8.076 6.867 1.00 91.50 100 SER A CA 1
ATOM 835 C C . SER A 1 100 ? 11.097 -7.214 5.934 1.00 91.50 100 SER A C 1
ATOM 837 O O . SER A 1 100 ? 10.690 -7.697 4.868 1.00 91.50 100 SER A O 1
ATOM 839 N N . PHE A 1 101 ? 10.850 -5.946 6.283 1.00 93.81 101 PHE A N 1
ATOM 840 C CA . PHE A 1 101 ? 10.066 -5.021 5.473 1.00 93.81 101 PHE A CA 1
ATOM 841 C C . PHE A 1 101 ? 10.881 -4.484 4.299 1.00 93.81 101 PHE A C 1
ATOM 843 O O . PHE A 1 10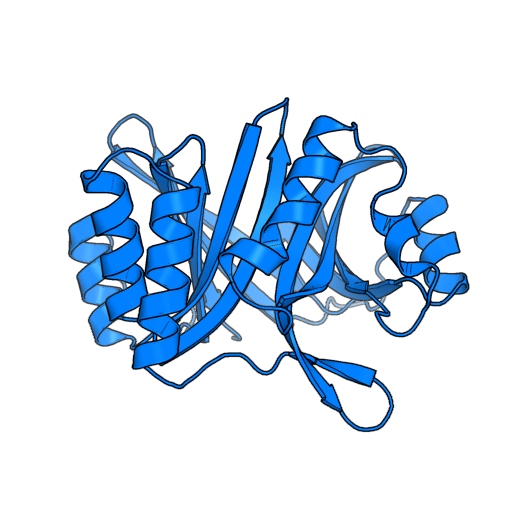1 ? 11.734 -3.612 4.442 1.00 93.81 101 PHE A O 1
ATOM 850 N N . LYS A 1 102 ? 10.567 -4.967 3.095 1.00 93.75 102 LYS A N 1
ATOM 851 C CA . LYS A 1 102 ? 11.225 -4.532 1.855 1.00 93.75 102 LYS A CA 1
ATOM 852 C C . LYS A 1 102 ? 10.226 -3.922 0.886 1.00 93.75 102 LYS A C 1
ATOM 854 O O . LYS A 1 102 ? 9.072 -4.357 0.830 1.00 93.75 102 LYS A O 1
ATOM 859 N N . ASN A 1 103 ? 10.687 -2.953 0.092 1.00 94.38 103 ASN A N 1
ATOM 860 C CA . ASN A 1 103 ? 9.912 -2.318 -0.974 1.00 94.38 103 ASN A CA 1
ATOM 861 C C . ASN A 1 103 ? 9.708 -3.281 -2.153 1.00 94.38 103 ASN A C 1
ATOM 863 O O . ASN A 1 103 ? 10.392 -3.220 -3.169 1.00 94.38 103 ASN A O 1
ATOM 867 N N . TYR A 1 104 ? 8.799 -4.233 -1.977 1.00 95.12 104 TYR A N 1
ATOM 868 C CA . TYR A 1 104 ? 8.555 -5.305 -2.937 1.00 95.12 104 TYR A CA 1
ATOM 869 C C . TYR A 1 104 ? 7.578 -4.883 -4.044 1.00 95.12 104 TYR A C 1
ATOM 871 O O . TYR A 1 104 ? 7.389 -5.604 -5.025 1.00 95.12 104 TYR A O 1
ATOM 879 N N . THR A 1 105 ? 6.898 -3.744 -3.911 1.00 96.38 105 THR A N 1
ATOM 880 C CA . THR A 1 105 ? 5.968 -3.263 -4.937 1.00 96.38 105 THR A CA 1
ATOM 881 C C . THR A 1 105 ? 6.012 -1.756 -5.068 1.00 96.38 105 THR A C 1
ATOM 883 O O . THR A 1 105 ? 6.078 -1.036 -4.079 1.00 96.38 105 THR A O 1
ATOM 886 N N . VAL A 1 106 ? 5.903 -1.280 -6.304 1.00 96.81 106 VAL A N 1
ATOM 887 C CA . VAL A 1 106 ? 5.759 0.139 -6.616 1.00 96.81 106 VAL A CA 1
ATOM 888 C C . VAL A 1 106 ? 4.554 0.354 -7.522 1.00 96.81 106 VAL A C 1
ATOM 890 O O . VAL A 1 106 ? 4.291 -0.433 -8.431 1.00 96.81 106 VAL A O 1
ATOM 893 N N . GLY A 1 107 ? 3.793 1.407 -7.248 1.00 96.19 107 GLY A N 1
ATOM 894 C CA . GLY A 1 107 ? 2.659 1.845 -8.047 1.00 96.19 107 GLY A CA 1
ATOM 895 C C . GLY A 1 107 ? 2.962 3.185 -8.699 1.00 96.19 107 GLY A C 1
ATOM 896 O O . GLY A 1 107 ? 3.267 4.147 -7.996 1.00 96.1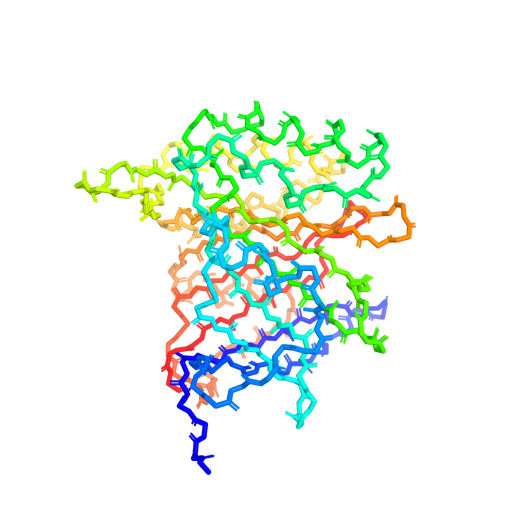9 107 GLY A O 1
ATOM 897 N N . TYR A 1 108 ? 2.835 3.269 -10.021 1.00 95.12 108 TYR A N 1
ATOM 898 C CA . TYR A 1 108 ? 3.059 4.500 -10.777 1.00 95.12 108 TYR A CA 1
ATOM 899 C C . TYR A 1 108 ? 1.778 4.987 -11.446 1.00 95.12 108 TYR A C 1
ATOM 901 O O . TYR A 1 108 ? 1.083 4.236 -12.140 1.00 95.12 108 TYR A O 1
ATOM 909 N N . LYS A 1 109 ? 1.485 6.277 -11.265 1.00 93.88 109 LYS A N 1
ATOM 910 C CA . LYS A 1 109 ? 0.516 7.007 -12.082 1.00 93.88 109 LYS A CA 1
ATOM 911 C C . LYS A 1 109 ? 1.250 7.664 -13.240 1.00 93.88 109 LYS A C 1
ATOM 913 O O . LYS A 1 109 ? 2.248 8.348 -13.021 1.00 93.88 109 LYS A O 1
ATOM 918 N N . ILE A 1 110 ? 0.746 7.456 -14.453 1.00 92.38 110 ILE A N 1
ATOM 919 C CA . ILE A 1 110 ? 1.359 7.966 -15.677 1.00 92.38 110 ILE A CA 1
ATOM 920 C C . ILE A 1 110 ? 0.418 8.983 -16.313 1.00 92.38 110 ILE A C 1
ATOM 922 O O . ILE A 1 110 ? -0.731 8.667 -16.610 1.00 92.38 110 ILE A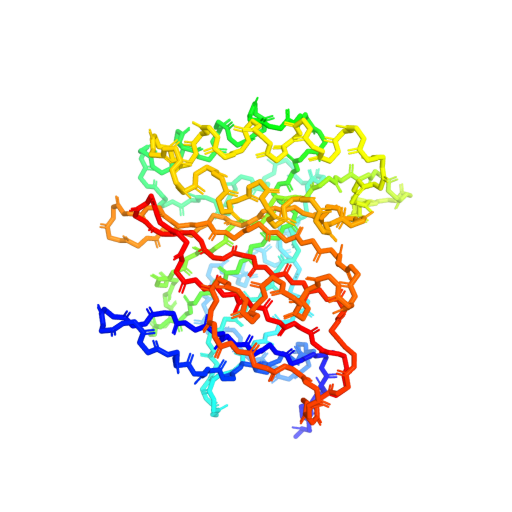 O 1
ATOM 926 N N . GLU A 1 111 ? 0.918 10.193 -16.536 1.00 91.06 111 GLU A N 1
ATOM 927 C CA . GLU A 1 111 ? 0.204 11.280 -17.203 1.00 91.06 111 GLU A CA 1
ATOM 928 C C . GLU A 1 111 ? 1.121 11.871 -18.278 1.00 91.06 111 GLU A C 1
ATOM 930 O O . GLU A 1 111 ? 2.272 12.213 -18.007 1.00 91.06 111 GLU A O 1
ATOM 935 N N . ASN A 1 112 ? 0.628 11.967 -19.518 1.00 89.81 112 ASN A N 1
ATOM 936 C CA . ASN A 1 112 ? 1.373 12.513 -20.663 1.00 89.81 112 ASN A CA 1
ATOM 937 C C . ASN A 1 112 ? 2.778 11.904 -20.835 1.00 89.81 112 ASN A C 1
ATOM 939 O O . ASN A 1 112 ? 3.765 12.617 -21.023 1.00 89.81 112 ASN A O 1
ATOM 943 N N . GLY A 1 113 ? 2.888 10.581 -20.711 1.00 89.75 113 GLY A N 1
ATOM 944 C CA . GLY A 1 113 ? 4.160 9.880 -20.877 1.00 89.75 113 GLY A CA 1
ATOM 945 C C . GLY A 1 113 ? 5.077 9.876 -19.648 1.00 89.75 113 GLY A C 1
ATOM 946 O O . GLY A 1 113 ? 6.135 9.247 -19.681 1.00 89.75 113 GLY A O 1
ATOM 947 N N . ARG A 1 114 ? 4.718 10.573 -18.560 1.00 90.88 114 ARG A N 1
ATOM 948 C CA . ARG A 1 114 ? 5.576 10.793 -17.383 1.00 90.88 114 ARG A CA 1
ATOM 949 C C . ARG A 1 114 ? 4.967 10.209 -16.118 1.00 90.88 114 ARG A C 1
ATOM 951 O O . ARG A 1 114 ? 3.749 10.199 -15.962 1.00 90.88 114 ARG A O 1
ATOM 958 N N . ILE A 1 115 ? 5.820 9.761 -15.200 1.00 91.06 115 ILE A N 1
ATOM 959 C CA . ILE A 1 115 ? 5.398 9.376 -13.851 1.00 91.06 115 ILE A CA 1
ATOM 960 C C . ILE A 1 115 ? 4.989 10.657 -13.122 1.00 91.06 115 ILE A C 1
ATOM 962 O O . ILE A 1 115 ? 5.829 11.521 -12.884 1.00 91.06 115 ILE A O 1
ATOM 966 N N . SER A 1 116 ? 3.703 10.800 -12.805 1.00 89.56 116 SER A N 1
ATOM 967 C CA . SER A 1 116 ? 3.195 11.963 -12.068 1.00 89.56 116 SER A CA 1
ATOM 968 C C . SER A 1 116 ? 3.032 11.695 -10.578 1.00 89.56 116 SER A C 1
ATOM 970 O O . SER A 1 116 ? 3.051 12.635 -9.785 1.00 89.56 116 SER A O 1
ATOM 972 N N . ARG A 1 117 ? 2.876 10.424 -10.180 1.00 89.50 117 ARG A N 1
ATOM 973 C CA . ARG A 1 117 ? 2.849 9.992 -8.775 1.00 89.50 117 ARG A CA 1
ATOM 974 C C . ARG A 1 117 ? 3.425 8.595 -8.617 1.00 89.50 117 ARG A C 1
ATOM 976 O O . ARG A 1 117 ? 3.209 7.738 -9.477 1.00 89.50 117 ARG A O 1
ATOM 983 N N . SER A 1 118 ? 4.040 8.371 -7.463 1.00 92.06 118 SER A N 1
ATOM 984 C CA . SER A 1 118 ? 4.591 7.084 -7.049 1.00 92.06 118 SER A CA 1
ATOM 985 C C . SER A 1 118 ? 4.041 6.690 -5.681 1.00 92.06 118 SER A C 1
ATOM 987 O O . SER A 1 118 ? 3.848 7.537 -4.804 1.00 92.06 118 SER A O 1
ATOM 989 N N . ALA A 1 119 ? 3.790 5.400 -5.504 1.00 94.12 119 ALA A N 1
ATOM 990 C CA . ALA A 1 119 ? 3.500 4.781 -4.221 1.00 94.12 119 ALA A CA 1
ATOM 991 C C . ALA A 1 119 ? 4.442 3.591 -4.024 1.00 94.12 119 ALA A C 1
ATOM 993 O O . ALA A 1 119 ? 4.553 2.745 -4.906 1.00 94.12 119 ALA A O 1
ATOM 994 N N . TYR A 1 120 ? 5.100 3.525 -2.876 1.00 95.62 120 TYR A N 1
ATOM 995 C CA . TYR A 1 120 ? 6.103 2.522 -2.535 1.00 95.62 120 TYR A CA 1
ATOM 996 C C . TYR A 1 120 ? 5.559 1.625 -1.436 1.00 95.62 120 TYR A C 1
ATOM 998 O O . TYR A 1 120 ? 5.102 2.124 -0.411 1.00 95.62 120 TYR A O 1
ATOM 1006 N N . TYR A 1 121 ? 5.563 0.315 -1.654 1.00 96.44 121 TYR A N 1
ATOM 1007 C CA . TYR A 1 121 ? 4.865 -0.639 -0.805 1.00 96.44 121 TYR A CA 1
ATOM 1008 C C . TYR A 1 121 ? 5.869 -1.555 -0.115 1.00 96.44 121 TYR A C 1
ATOM 1010 O O . TYR A 1 121 ? 6.562 -2.348 -0.758 1.00 96.44 121 TYR A O 1
ATOM 1018 N N . TYR A 1 122 ? 5.906 -1.454 1.209 1.00 96.31 122 TYR A N 1
ATOM 1019 C CA . TYR A 1 122 ? 6.799 -2.212 2.070 1.00 96.31 122 TYR A CA 1
ATOM 1020 C C . TYR A 1 122 ? 6.015 -3.330 2.734 1.00 96.31 122 TYR A C 1
ATOM 1022 O O . TYR A 1 122 ? 5.001 -3.088 3.389 1.00 96.31 122 TYR A O 1
ATOM 1030 N N . TYR A 1 123 ? 6.486 -4.559 2.573 1.00 96.06 123 TYR A N 1
ATO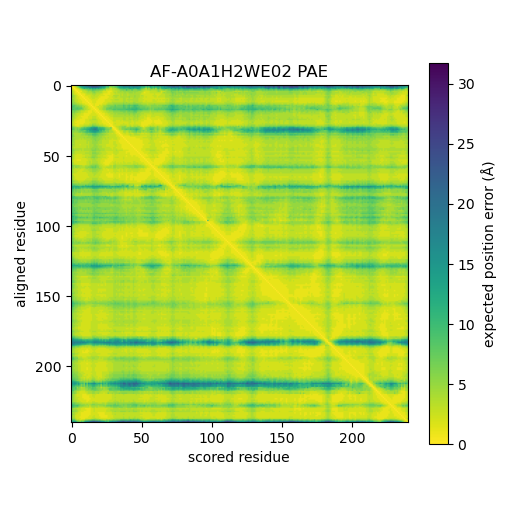M 1031 C CA . TYR A 1 123 ? 5.844 -5.733 3.151 1.00 96.06 123 TYR A CA 1
ATOM 1032 C C . TYR A 1 123 ? 6.877 -6.600 3.872 1.00 96.06 123 TYR A C 1
ATOM 1034 O O . TYR A 1 123 ? 8.019 -6.640 3.412 1.00 96.06 123 TYR A O 1
ATOM 1042 N N . PRO A 1 124 ? 6.486 -7.375 4.902 1.00 95.19 124 PRO A N 1
ATOM 1043 C CA . PRO A 1 124 ? 7.307 -8.461 5.419 1.00 95.19 124 PRO A CA 1
ATOM 1044 C C . PRO A 1 124 ? 7.570 -9.461 4.291 1.00 95.19 124 PRO A C 1
ATOM 1046 O O . PRO A 1 124 ? 6.636 -10.091 3.765 1.00 95.19 124 PRO A O 1
ATOM 1049 N N . THR A 1 125 ? 8.830 -9.570 3.886 1.00 93.81 125 THR A N 1
ATOM 1050 C CA . THR A 1 125 ? 9.276 -10.395 2.763 1.00 93.81 125 THR A CA 1
ATOM 1051 C C . THR A 1 125 ? 10.021 -11.635 3.230 1.00 93.81 125 THR A C 1
ATOM 1053 O O . THR A 1 125 ? 10.737 -11.624 4.224 1.00 93.81 125 THR A O 1
ATOM 1056 N N . ILE A 1 126 ? 9.869 -12.715 2.469 1.00 93.81 126 ILE A N 1
ATOM 1057 C CA . ILE A 1 126 ? 10.562 -13.986 2.683 1.00 93.81 126 ILE A CA 1
ATOM 1058 C C . ILE A 1 126 ? 11.127 -14.493 1.361 1.00 93.81 126 ILE A C 1
ATOM 1060 O O . ILE A 1 126 ? 10.510 -14.317 0.306 1.00 93.81 126 ILE A O 1
ATOM 1064 N N . TRP A 1 127 ? 12.291 -15.137 1.415 1.00 91.88 127 TRP A N 1
ATOM 1065 C CA . TRP A 1 127 ? 12.869 -15.832 0.270 1.00 91.88 127 TRP A CA 1
ATOM 1066 C C . TRP A 1 127 ? 12.050 -17.087 -0.068 1.00 91.88 127 TRP A C 1
ATOM 1068 O O . TRP A 1 127 ? 11.887 -17.975 0.768 1.00 91.88 127 TRP A O 1
ATOM 1078 N N . LYS A 1 128 ? 11.513 -17.172 -1.289 1.00 88.88 128 LYS A N 1
ATOM 1079 C CA . LYS A 1 128 ? 10.700 -18.292 -1.791 1.00 88.88 128 LYS A CA 1
ATOM 1080 C C . LYS A 1 128 ? 11.367 -18.924 -3.008 1.00 88.88 128 LYS A C 1
ATOM 1082 O O . LYS A 1 128 ? 11.045 -18.605 -4.153 1.00 88.88 128 LYS A O 1
ATOM 1087 N N . GLY A 1 129 ? 12.283 -19.853 -2.750 1.00 87.31 129 GLY A N 1
ATOM 1088 C CA . GLY A 1 129 ? 12.996 -20.591 -3.791 1.00 87.31 129 GLY A CA 1
ATOM 1089 C C . GLY A 1 129 ? 13.993 -19.705 -4.531 1.00 87.31 129 GLY A C 1
ATOM 1090 O O . GLY A 1 129 ? 15.147 -19.625 -4.128 1.00 87.31 129 GLY A O 1
ATOM 1091 N N . THR A 1 130 ? 13.546 -19.052 -5.603 1.00 85.31 130 THR A N 1
ATOM 1092 C CA . THR A 1 130 ? 14.382 -18.215 -6.481 1.00 85.31 130 THR A CA 1
ATOM 1093 C C . THR A 1 130 ? 14.026 -16.731 -6.446 1.00 85.31 130 THR A C 1
ATOM 1095 O O . THR A 1 130 ? 14.661 -15.950 -7.149 1.00 85.31 130 THR A O 1
ATOM 1098 N N . ARG A 1 131 ? 13.008 -16.336 -5.670 1.00 86.25 131 ARG A N 1
ATOM 1099 C CA . ARG A 1 131 ? 12.598 -14.933 -5.542 1.00 86.25 131 ARG A CA 1
ATOM 1100 C C . ARG A 1 131 ? 12.062 -14.589 -4.159 1.00 86.25 131 ARG A C 1
ATOM 1102 O O . ARG A 1 131 ? 11.563 -15.466 -3.453 1.00 86.25 131 ARG A O 1
ATOM 1109 N N . TYR A 1 132 ? 12.037 -13.313 -3.811 1.00 90.00 132 TYR A N 1
ATOM 1110 C CA . TYR A 1 132 ? 11.265 -12.809 -2.683 1.00 90.00 132 TYR A CA 1
ATOM 1111 C C . TYR A 1 132 ? 9.755 -12.928 -2.925 1.00 90.00 132 TYR A C 1
ATOM 1113 O O . TYR A 1 132 ? 9.253 -12.878 -4.049 1.00 90.00 132 TYR A O 1
ATOM 1121 N N . GLY A 1 133 ? 9.005 -13.075 -1.838 1.00 91.69 133 GLY A N 1
ATOM 1122 C CA . GLY A 1 133 ? 7.556 -12.936 -1.832 1.00 91.69 133 GLY A CA 1
ATOM 1123 C C . GLY A 1 133 ? 7.054 -12.358 -0.516 1.00 91.69 133 GLY A C 1
ATOM 1124 O O . GLY A 1 133 ? 7.791 -12.262 0.461 1.00 91.69 133 GLY A O 1
ATOM 1125 N N . ILE A 1 134 ? 5.769 -12.010 -0.475 1.00 93.44 134 ILE A N 1
ATOM 1126 C CA . ILE A 1 134 ? 5.134 -11.447 0.721 1.00 93.44 134 ILE A CA 1
ATOM 1127 C C . ILE A 1 134 ? 4.781 -12.575 1.705 1.00 93.44 134 ILE A C 1
ATOM 1129 O O . ILE A 1 134 ? 4.111 -13.547 1.329 1.00 93.44 134 ILE A O 1
ATOM 1133 N N . GLN A 1 135 ? 5.192 -12.428 2.965 1.00 94.62 135 GLN A N 1
ATOM 1134 C CA . GLN A 1 135 ? 4.845 -13.317 4.079 1.00 94.62 135 GLN A CA 1
ATOM 1135 C C . GLN A 1 135 ? 3.633 -12.769 4.853 1.00 94.62 135 GLN A C 1
ATOM 1137 O O . GLN A 1 135 ? 2.597 -13.435 4.975 1.00 94.62 135 GLN A O 1
ATOM 1142 N N . GLY A 1 136 ? 3.708 -11.496 5.257 1.00 95.25 136 GLY A N 1
ATOM 1143 C CA . GLY A 1 136 ? 2.851 -10.922 6.300 1.00 95.25 136 GLY A CA 1
ATOM 1144 C C . GLY A 1 136 ? 3.222 -11.435 7.698 1.00 95.25 136 GLY A C 1
ATOM 1145 O O . GLY A 1 136 ? 3.983 -12.389 7.817 1.00 95.25 136 GLY A O 1
ATOM 1146 N N . ILE A 1 137 ? 2.663 -10.820 8.736 1.00 96.94 137 ILE A N 1
ATOM 1147 C CA . ILE A 1 137 ? 2.866 -11.201 10.142 1.00 96.94 137 ILE A CA 1
ATOM 1148 C C . ILE A 1 137 ? 1.512 -11.612 10.715 1.00 96.94 137 ILE A C 1
ATOM 1150 O O . ILE A 1 137 ? 0.541 -10.883 10.532 1.00 96.94 137 ILE A O 1
ATOM 1154 N N . ASP A 1 138 ? 1.443 -12.774 11.355 1.00 97.19 138 ASP A N 1
ATOM 1155 C CA . ASP A 1 138 ? 0.266 -13.319 12.050 1.00 97.19 138 ASP A CA 1
ATOM 1156 C C . ASP A 1 138 ? 0.485 -13.496 13.564 1.00 97.19 138 ASP A C 1
ATOM 1158 O O . ASP A 1 138 ? -0.476 -13.724 14.296 1.00 97.19 138 ASP A O 1
ATOM 1162 N N . ASP A 1 139 ? 1.718 -13.322 14.054 1.00 97.06 139 ASP A N 1
ATOM 1163 C CA . ASP A 1 139 ? 1.994 -13.205 15.487 1.00 97.06 139 ASP A CA 1
ATOM 1164 C C . ASP A 1 139 ? 1.350 -11.931 16.041 1.00 97.06 139 ASP A C 1
ATOM 1166 O O . ASP A 1 139 ? 1.686 -10.814 15.641 1.00 97.06 139 ASP A O 1
ATOM 1170 N N . ARG A 1 140 ? 0.416 -12.101 16.978 1.00 96.25 140 ARG A N 1
ATOM 1171 C CA . ARG A 1 140 ? -0.387 -10.995 17.488 1.00 96.25 140 ARG A CA 1
ATOM 1172 C C . ARG A 1 140 ? 0.423 -9.976 18.288 1.00 96.25 140 ARG A C 1
ATOM 1174 O O . ARG A 1 140 ? 0.157 -8.785 18.148 1.00 96.25 140 ARG A O 1
ATOM 1181 N N . ALA A 1 141 ? 1.377 -10.418 19.105 1.00 96.38 141 ALA A N 1
ATOM 1182 C CA . ALA A 1 141 ? 2.207 -9.512 19.895 1.00 96.38 141 ALA A CA 1
ATOM 1183 C C . ALA A 1 141 ? 3.107 -8.687 18.973 1.00 96.38 141 ALA A C 1
ATOM 1185 O O . ALA A 1 141 ? 3.194 -7.470 19.125 1.00 96.38 141 ALA A O 1
ATOM 1186 N N . LYS A 1 142 ? 3.679 -9.334 17.951 1.00 96.69 142 LYS A N 1
ATOM 1187 C CA . LYS A 1 142 ? 4.456 -8.642 16.926 1.00 96.69 142 LYS A CA 1
ATOM 1188 C C . LYS A 1 142 ? 3.600 -7.647 16.143 1.00 96.69 142 LYS A C 1
ATOM 1190 O O . LYS A 1 142 ? 4.022 -6.520 15.963 1.00 96.69 142 LYS A O 1
ATOM 1195 N N . ILE A 1 143 ? 2.388 -8.012 15.710 1.00 97.25 143 ILE A N 1
ATOM 1196 C CA . ILE A 1 143 ? 1.488 -7.071 15.012 1.00 97.25 143 ILE A CA 1
ATOM 1197 C C . ILE A 1 143 ? 1.262 -5.802 15.841 1.00 97.25 143 ILE A C 1
ATOM 1199 O O . ILE A 1 143 ? 1.325 -4.713 15.278 1.00 97.25 143 ILE A O 1
ATOM 1203 N N . GLN A 1 144 ? 0.992 -5.937 17.144 1.00 96.88 144 GLN A N 1
ATOM 1204 C CA . GLN A 1 144 ? 0.773 -4.775 18.010 1.00 96.88 144 GLN A CA 1
ATOM 1205 C C . GLN A 1 144 ? 2.028 -3.911 18.117 1.00 96.88 144 GLN A C 1
ATOM 1207 O O . GLN A 1 144 ? 1.945 -2.715 17.876 1.00 96.88 144 GLN A O 1
ATOM 1212 N N . ASP A 1 145 ? 3.190 -4.514 18.377 1.00 96.44 145 ASP A N 1
ATOM 1213 C CA . ASP A 1 145 ? 4.459 -3.783 18.454 1.00 96.44 145 ASP A CA 1
ATOM 1214 C C . ASP A 1 145 ? 4.768 -2.997 17.165 1.00 96.44 145 ASP A C 1
ATOM 1216 O O . ASP A 1 145 ? 5.045 -1.799 17.207 1.00 96.44 145 ASP A O 1
ATOM 1220 N N . GLU A 1 146 ? 4.649 -3.646 16.004 1.00 96.56 146 GLU A N 1
ATOM 1221 C CA . GLU A 1 146 ? 4.895 -3.027 14.696 1.00 96.56 146 GLU A CA 1
ATOM 1222 C C . GLU A 1 146 ? 3.916 -1.872 14.409 1.00 96.56 146 GLU A C 1
ATOM 1224 O O . GLU A 1 146 ? 4.300 -0.842 13.850 1.00 96.56 146 GLU A O 1
ATOM 1229 N N . ILE A 1 147 ? 2.639 -2.024 14.782 1.00 97.00 147 ILE A N 1
ATOM 1230 C CA . ILE A 1 147 ? 1.622 -0.987 14.566 1.00 97.00 147 ILE A CA 1
ATOM 1231 C C . ILE A 1 147 ? 1.802 0.177 15.537 1.00 97.00 147 ILE A C 1
ATOM 1233 O O . ILE A 1 147 ? 1.726 1.315 15.085 1.00 97.00 147 ILE A O 1
ATOM 1237 N N . SER A 1 148 ? 2.101 -0.067 16.813 1.00 96.44 148 SER A N 1
ATOM 1238 C CA . SER A 1 148 ? 2.376 1.000 17.781 1.00 96.44 148 SER A CA 1
ATOM 1239 C C . SER A 1 148 ? 3.618 1.800 17.386 1.00 96.44 148 SER A C 1
ATOM 1241 O O . SER A 1 148 ? 3.591 3.032 17.407 1.00 96.44 148 SER A O 1
ATOM 1243 N N . ARG A 1 149 ? 4.701 1.146 16.939 1.00 95.88 149 ARG A N 1
ATOM 1244 C CA . ARG A 1 149 ? 5.885 1.857 16.415 1.00 95.88 149 ARG A CA 1
ATOM 1245 C C . ARG A 1 149 ? 5.551 2.690 15.182 1.00 95.88 149 ARG A C 1
ATOM 1247 O O . ARG A 1 149 ? 5.979 3.838 15.081 1.00 95.88 149 ARG A O 1
ATOM 1254 N N . PHE A 1 150 ? 4.739 2.151 14.275 1.00 95.75 150 PHE A N 1
ATOM 1255 C CA . PHE A 1 150 ? 4.264 2.892 13.112 1.00 95.75 150 PHE A CA 1
ATOM 1256 C C . PHE A 1 150 ? 3.359 4.076 13.482 1.00 95.75 150 PHE A C 1
ATOM 1258 O O . PHE A 1 150 ? 3.536 5.156 12.922 1.00 95.75 150 PHE A O 1
ATOM 1265 N N . ALA A 1 151 ? 2.427 3.908 14.423 1.00 95.94 151 ALA A N 1
ATOM 1266 C CA . ALA A 1 151 ? 1.504 4.949 14.871 1.00 95.94 151 ALA A CA 1
ATOM 1267 C C . ALA A 1 151 ? 2.264 6.152 15.449 1.00 95.94 151 ALA A C 1
ATOM 1269 O O . ALA A 1 151 ? 2.077 7.269 14.970 1.00 95.94 151 ALA A O 1
ATOM 1270 N N . ASN A 1 152 ? 3.203 5.893 16.366 1.00 94.12 152 ASN A N 1
ATOM 1271 C CA . ASN A 1 152 ? 4.076 6.910 16.965 1.00 94.12 152 ASN A CA 1
ATOM 1272 C C . ASN A 1 152 ? 4.993 7.607 15.947 1.00 94.12 152 ASN A C 1
ATOM 1274 O O . ASN A 1 152 ? 5.483 8.701 16.196 1.00 94.12 152 ASN A O 1
ATOM 1278 N N . PHE A 1 153 ? 5.265 6.972 14.807 1.00 92.31 153 PHE A N 1
ATOM 1279 C CA . PHE A 1 153 ? 6.066 7.579 13.750 1.00 92.31 153 PHE A CA 1
ATOM 1280 C C . PHE A 1 153 ? 5.246 8.506 12.838 1.00 92.31 153 PHE A C 1
ATOM 1282 O O . PHE A 1 153 ? 5.768 9.503 12.340 1.00 92.31 153 PHE A O 1
ATOM 1289 N N . VAL A 1 154 ? 3.979 8.175 12.560 1.00 92.00 154 VAL A N 1
ATOM 1290 C CA . VAL A 1 154 ? 3.152 8.923 11.590 1.00 92.00 154 VAL A CA 1
ATOM 1291 C C . VAL A 1 154 ? 2.245 9.980 12.215 1.00 92.00 154 VAL A C 1
ATOM 1293 O O . VAL A 1 154 ? 1.653 10.771 11.469 1.00 92.00 154 VAL A O 1
ATOM 1296 N N . ALA A 1 155 ? 2.104 9.981 13.539 1.00 90.69 155 ALA A N 1
ATOM 1297 C CA . ALA A 1 155 ? 1.249 10.897 14.274 1.00 90.69 155 ALA A CA 1
ATOM 1298 C C . ALA A 1 155 ? 1.864 11.272 15.629 1.00 90.69 155 ALA A C 1
ATOM 1300 O O . ALA A 1 155 ? 2.360 10.410 16.343 1.00 90.69 155 ALA A O 1
ATOM 1301 N N . ASP A 1 156 ? 1.747 12.554 15.982 1.00 88.56 156 ASP A N 1
ATOM 1302 C CA . ASP A 1 156 ? 2.090 13.086 17.311 1.00 88.56 156 ASP A CA 1
ATOM 1303 C C . ASP A 1 156 ? 0.840 13.301 18.194 1.00 88.56 156 ASP A C 1
ATOM 1305 O O . ASP A 1 156 ? 0.947 13.638 19.370 1.00 88.56 156 ASP A O 1
ATOM 1309 N N . ASP A 1 157 ? -0.359 13.171 17.615 1.00 93.69 157 ASP A N 1
ATOM 1310 C CA . ASP A 1 157 ? -1.644 13.384 18.288 1.00 93.69 157 ASP A CA 1
ATOM 1311 C C . ASP A 1 157 ? -2.180 12.053 18.832 1.00 93.69 157 ASP A C 1
ATOM 1313 O O . ASP A 1 157 ? -2.419 11.120 18.058 1.00 93.69 157 ASP A O 1
ATOM 1317 N N . GLU A 1 158 ? -2.396 11.982 20.150 1.00 94.38 158 GLU A N 1
ATOM 1318 C CA . GLU A 1 158 ? -2.879 10.782 20.850 1.00 94.38 158 GLU A CA 1
ATOM 1319 C C . GLU A 1 158 ? -4.177 10.229 20.247 1.00 94.38 158 GLU A C 1
ATOM 1321 O O . GLU A 1 158 ? -4.303 9.023 20.081 1.00 94.38 158 GLU A O 1
ATOM 1326 N N . GLN A 1 159 ? -5.113 11.079 19.808 1.00 93.50 159 GLN A N 1
ATOM 1327 C CA . GLN A 1 159 ? -6.378 10.603 19.232 1.00 93.50 159 GLN A CA 1
ATOM 1328 C C . GLN A 1 159 ? -6.172 9.889 17.894 1.00 93.50 159 GLN A C 1
ATOM 1330 O O . GLN A 1 159 ? -6.945 9.003 17.521 1.00 93.50 159 GLN A O 1
ATOM 1335 N N . ILE A 1 160 ? -5.155 10.307 17.140 1.00 94.06 160 ILE A 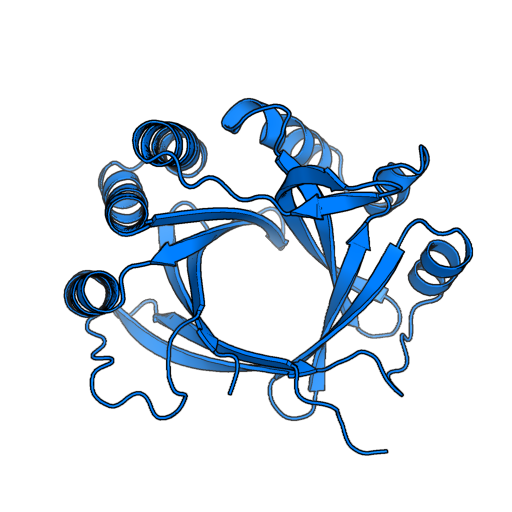N 1
ATOM 1336 C CA . ILE A 1 160 ? -4.812 9.696 15.858 1.00 94.06 160 ILE A CA 1
ATOM 1337 C C . ILE A 1 160 ? -4.040 8.403 16.082 1.00 94.06 160 ILE A C 1
ATOM 1339 O O . ILE A 1 160 ? -4.303 7.430 15.376 1.00 94.06 160 ILE A O 1
ATOM 1343 N N . ILE A 1 161 ? -3.131 8.385 17.059 1.00 96.75 161 ILE A N 1
ATOM 1344 C CA . ILE A 1 161 ? -2.446 7.166 17.499 1.00 96.75 161 ILE A CA 1
ATOM 1345 C C . ILE A 1 161 ? -3.490 6.126 17.920 1.00 96.75 161 ILE A C 1
ATOM 1347 O O . ILE A 1 161 ? -3.498 5.035 17.352 1.00 96.75 161 ILE A O 1
ATOM 1351 N N . ASP A 1 162 ? -4.445 6.501 18.773 1.00 96.50 162 ASP A N 1
ATOM 1352 C CA . ASP A 1 162 ? -5.539 5.635 19.222 1.00 96.50 162 ASP A CA 1
ATOM 1353 C C . ASP A 1 162 ? -6.357 5.072 18.047 1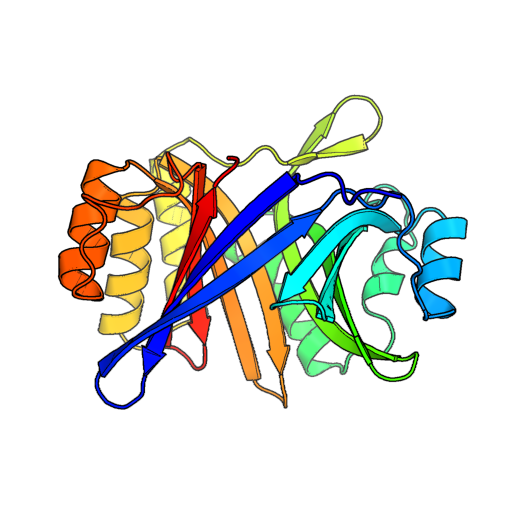.00 96.50 162 ASP A C 1
ATOM 1355 O O . ASP A 1 162 ? -6.669 3.886 18.016 1.00 96.50 162 ASP A O 1
ATOM 1359 N N . GLU A 1 163 ? -6.701 5.882 17.034 1.00 96.69 163 GLU A N 1
ATOM 1360 C CA . GLU A 1 163 ? -7.449 5.379 15.868 1.00 96.69 163 GLU A CA 1
ATOM 1361 C C . GLU A 1 163 ? -6.613 4.397 15.015 1.00 96.69 163 GLU A C 1
ATOM 1363 O O . GLU A 1 163 ? -7.156 3.465 14.410 1.00 96.69 163 GLU A O 1
ATOM 1368 N N . ILE A 1 164 ? -5.290 4.577 14.944 1.00 97.62 164 ILE A N 1
ATOM 1369 C CA . ILE A 1 164 ? -4.388 3.639 14.258 1.00 97.62 164 ILE A CA 1
ATOM 1370 C C . ILE A 1 164 ? -4.269 2.331 15.051 1.00 97.62 164 ILE A C 1
ATOM 1372 O O . ILE A 1 164 ? -4.339 1.246 14.464 1.00 97.62 164 ILE A O 1
ATOM 1376 N N . GLU A 1 165 ? -4.137 2.416 16.371 1.00 97.38 165 GLU A N 1
ATOM 1377 C CA . GLU A 1 165 ? -4.037 1.255 17.256 1.00 97.38 165 GLU A CA 1
ATOM 1378 C C . GLU A 1 165 ? -5.353 0.473 17.343 1.00 97.38 165 GLU A C 1
ATOM 1380 O O . GLU A 1 165 ? -5.330 -0.757 17.278 1.00 97.38 165 GLU A O 1
ATOM 1385 N N . ASP A 1 166 ? -6.505 1.146 17.340 1.00 96.94 166 ASP A N 1
ATOM 1386 C CA . ASP A 1 166 ? -7.822 0.514 17.210 1.00 96.94 166 ASP A CA 1
ATOM 1387 C C . ASP A 1 166 ? -7.903 -0.350 15.949 1.00 96.94 166 ASP A C 1
ATOM 1389 O O . ASP A 1 166 ? -8.355 -1.498 15.992 1.00 96.94 166 ASP A O 1
ATOM 1393 N N . PHE A 1 167 ? -7.419 0.167 14.813 1.00 97.69 167 PHE A N 1
ATOM 1394 C CA . PHE A 1 167 ? -7.320 -0.630 13.594 1.00 97.69 167 PHE A CA 1
ATOM 1395 C C . PHE A 1 167 ? -6.350 -1.801 13.778 1.00 97.69 167 PHE A C 1
ATOM 1397 O O . PHE A 1 167 ? -6.668 -2.928 13.396 1.00 97.69 167 PHE A O 1
ATOM 1404 N N . GLY A 1 168 ? -5.196 -1.578 14.408 1.00 96.75 168 GLY A N 1
ATOM 1405 C CA . GLY A 1 168 ? -4.259 -2.647 14.745 1.00 96.75 168 GLY A CA 1
ATOM 1406 C C . GLY A 1 168 ? -4.863 -3.740 15.621 1.00 96.75 168 GLY A C 1
ATOM 1407 O O . GLY A 1 168 ? -4.550 -4.921 15.441 1.00 96.75 168 GLY A O 1
ATOM 1408 N N . SER A 1 169 ? -5.788 -3.389 16.512 1.00 96.56 169 SER A N 1
ATOM 1409 C CA . SER A 1 169 ? -6.478 -4.326 17.393 1.00 96.56 169 SER A CA 1
ATOM 1410 C C . SER A 1 169 ? -7.383 -5.310 16.634 1.00 96.56 169 SER A C 1
ATOM 1412 O O . SER A 1 169 ? -7.597 -6.430 17.090 1.00 96.56 169 SER A O 1
ATOM 1414 N N . ILE A 1 170 ? -7.835 -4.987 15.425 1.00 97.00 170 ILE A N 1
ATOM 1415 C CA . ILE A 1 170 ? -8.693 -5.892 14.638 1.00 97.00 170 ILE A CA 1
ATOM 1416 C C . ILE A 1 170 ? -7.917 -6.675 13.568 1.00 97.00 170 ILE A C 1
ATOM 1418 O O . ILE A 1 170 ? -8.469 -7.538 12.879 1.00 97.00 170 ILE A O 1
ATOM 1422 N N . VAL A 1 171 ? -6.624 -6.378 13.391 1.00 98.06 171 VAL A N 1
ATOM 1423 C CA . VAL A 1 171 ? -5.762 -7.031 12.399 1.00 98.06 171 VAL A CA 1
ATOM 1424 C C . VAL A 1 171 ? -5.297 -8.393 12.919 1.00 98.06 171 VAL A C 1
ATOM 1426 O O . VAL A 1 171 ? -4.542 -8.486 13.887 1.00 98.06 171 VAL A O 1
ATOM 1429 N N . TYR A 1 172 ? -5.694 -9.468 12.232 1.00 97.75 172 TYR A N 1
ATOM 1430 C CA . TYR A 1 172 ? -5.177 -10.821 12.486 1.00 97.75 172 TYR A CA 1
ATOM 1431 C C . TYR A 1 172 ? -3.974 -11.165 11.599 1.00 97.75 172 TYR A C 1
ATOM 1433 O O . TYR A 1 172 ? -3.271 -12.140 11.850 1.00 97.75 172 TYR A O 1
ATOM 1441 N N . LYS A 1 173 ? -3.751 -10.402 10.519 1.00 98.06 173 LYS A N 1
ATOM 1442 C CA . LYS A 1 173 ? -2.560 -10.542 9.678 1.00 98.06 173 LYS A CA 1
ATOM 1443 C C . LYS A 1 173 ? -2.112 -9.202 9.112 1.00 98.06 173 LYS A C 1
ATOM 1445 O O . LYS A 1 173 ? -2.733 -8.695 8.174 1.00 98.06 173 LYS A O 1
ATOM 1450 N N . LEU A 1 174 ? -1.007 -8.665 9.623 1.00 97.81 174 LEU A N 1
ATOM 1451 C CA . LEU A 1 174 ? -0.380 -7.456 9.093 1.00 97.81 174 LEU A CA 1
ATOM 1452 C C . LEU A 1 174 ? 0.246 -7.776 7.734 1.00 97.81 174 LEU A C 1
ATOM 1454 O O . LEU A 1 174 ? 1.023 -8.724 7.583 1.00 97.81 174 LEU A O 1
ATOM 1458 N N . LYS A 1 175 ? -0.138 -7.016 6.709 1.00 97.12 175 LYS A N 1
ATOM 1459 C CA . LYS A 1 175 ? 0.356 -7.215 5.347 1.00 97.12 175 LYS A CA 1
ATOM 1460 C C . LYS A 1 175 ? 1.529 -6.312 5.040 1.00 97.12 175 LYS A C 1
ATOM 1462 O O . LYS A 1 175 ? 2.446 -6.814 4.406 1.00 97.12 175 LYS A O 1
ATOM 1467 N N . GLY A 1 176 ? 1.503 -5.058 5.479 1.00 96.62 176 GLY A N 1
ATOM 1468 C CA . GLY A 1 176 ? 2.573 -4.086 5.270 1.00 96.62 176 GLY A CA 1
ATOM 1469 C C . GLY A 1 176 ? 2.041 -2.660 5.196 1.00 96.62 176 GLY A C 1
ATOM 1470 O O . GLY A 1 176 ? 0.899 -2.407 5.580 1.00 96.62 176 GLY A O 1
ATOM 1471 N N . ILE A 1 177 ? 2.837 -1.747 4.648 1.00 97.19 177 ILE A N 1
ATOM 1472 C CA . ILE A 1 177 ? 2.450 -0.353 4.432 1.00 97.19 177 ILE A CA 1
ATOM 1473 C C . ILE A 1 177 ? 2.679 0.093 2.989 1.00 97.19 177 ILE A C 1
ATOM 1475 O O . ILE A 1 177 ? 3.390 -0.550 2.220 1.00 97.19 177 ILE A O 1
ATOM 1479 N N . SER A 1 178 ? 2.104 1.232 2.618 1.00 96.19 178 SER A N 1
ATOM 1480 C CA . SER A 1 178 ? 2.550 1.982 1.446 1.00 96.19 178 SER A CA 1
ATOM 1481 C C . SER A 1 178 ? 2.763 3.440 1.785 1.00 96.19 178 SER A C 1
ATOM 1483 O O . SER A 1 178 ? 1.909 4.019 2.452 1.00 96.19 178 SER A O 1
ATOM 1485 N N . VAL A 1 179 ? 3.823 4.028 1.245 1.00 94.62 179 VAL A N 1
ATOM 1486 C CA . VAL A 1 179 ? 4.128 5.457 1.312 1.00 94.62 179 VAL A CA 1
ATOM 1487 C C . VAL A 1 179 ? 3.851 6.070 -0.055 1.00 94.62 179 VAL A C 1
ATOM 1489 O O . VAL A 1 179 ? 4.285 5.533 -1.075 1.00 94.62 179 VAL A O 1
ATOM 1492 N N . HIS A 1 180 ? 3.134 7.187 -0.107 1.00 91.25 180 HIS A N 1
ATOM 1493 C CA . HIS A 1 180 ? 2.966 7.973 -1.329 1.00 91.25 180 HIS A CA 1
ATOM 1494 C C . HIS A 1 180 ? 3.309 9.438 -1.069 1.00 91.25 180 HIS A C 1
ATOM 1496 O O . HIS A 1 180 ? 2.956 9.994 -0.029 1.00 91.25 180 HIS A O 1
ATOM 1502 N N . PHE A 1 181 ? 3.951 10.064 -2.052 1.00 83.25 181 PHE A N 1
ATOM 1503 C CA . PHE A 1 181 ? 4.371 11.462 -1.992 1.00 83.25 181 PHE A CA 1
ATOM 1504 C C . PHE A 1 181 ? 3.426 12.335 -2.816 1.00 83.25 181 PHE A C 1
ATOM 1506 O O . PHE A 1 181 ? 3.070 11.994 -3.950 1.00 83.25 181 PHE A O 1
ATOM 1513 N N . ARG A 1 182 ? 3.008 13.471 -2.256 1.00 72.06 182 ARG A N 1
ATOM 1514 C CA . ARG A 1 182 ? 2.292 14.517 -2.991 1.00 72.06 182 ARG A CA 1
ATOM 1515 C C . ARG A 1 182 ? 2.712 15.887 -2.478 1.00 72.06 182 ARG A C 1
ATOM 1517 O O . ARG A 1 182 ? 2.393 16.203 -1.344 1.00 72.06 182 ARG A O 1
ATOM 1524 N N . GLU A 1 183 ? 3.328 16.705 -3.333 1.00 64.62 183 GLU A N 1
ATOM 1525 C CA . GLU A 1 183 ? 3.549 18.142 -3.071 1.00 64.62 183 GLU A CA 1
ATOM 1526 C C . GLU A 1 183 ? 4.164 18.405 -1.672 1.00 64.62 183 GLU A C 1
ATOM 1528 O O . GLU A 1 183 ? 3.633 19.191 -0.895 1.00 64.62 183 GLU A O 1
ATOM 1533 N N . ASN A 1 184 ? 5.262 17.706 -1.343 1.00 62.25 184 ASN A N 1
ATOM 1534 C CA . ASN A 1 184 ? 5.976 17.735 -0.047 1.00 62.25 184 ASN A CA 1
ATOM 1535 C C . ASN A 1 184 ? 5.234 17.121 1.148 1.00 62.25 184 ASN A C 1
ATOM 1537 O O . ASN A 1 184 ? 5.632 17.312 2.296 1.00 62.25 184 ASN A O 1
ATOM 1541 N N . LEU A 1 185 ? 4.153 16.388 0.899 1.00 71.94 185 LEU A N 1
ATOM 1542 C CA . LEU A 1 185 ? 3.368 15.758 1.944 1.00 71.94 185 LEU A CA 1
ATOM 1543 C C . LEU A 1 185 ? 3.355 14.245 1.763 1.00 71.94 185 LEU A C 1
ATOM 1545 O O . LEU A 1 185 ? 3.087 13.713 0.678 1.00 71.94 185 LEU A O 1
ATOM 1549 N N . ASN A 1 186 ? 3.612 13.566 2.874 1.00 84.62 186 ASN A N 1
ATOM 1550 C CA . ASN A 1 186 ? 3.624 12.119 2.951 1.00 84.62 186 ASN A CA 1
ATOM 1551 C C . ASN A 1 186 ? 2.225 11.635 3.309 1.00 84.62 186 ASN A C 1
ATOM 1553 O O . ASN A 1 186 ? 1.534 12.198 4.165 1.00 84.62 186 ASN A O 1
ATOM 1557 N N . GLY A 1 187 ? 1.796 10.565 2.658 1.00 92.00 187 GLY A N 1
ATOM 1558 C CA . GLY A 1 187 ? 0.682 9.795 3.164 1.00 92.00 187 GLY A CA 1
ATOM 1559 C C . GLY A 1 187 ? 0.985 8.317 3.149 1.00 92.00 187 GLY A C 1
ATOM 1560 O O . GLY A 1 187 ? 1.816 7.825 2.386 1.00 92.00 187 GLY A O 1
ATOM 1561 N N . TYR A 1 188 ? 0.251 7.626 4.001 1.00 95.06 188 TYR A N 1
ATOM 1562 C CA . TYR A 1 188 ? 0.460 6.233 4.302 1.00 95.06 188 TYR A CA 1
ATOM 1563 C C . TYR A 1 188 ? -0.814 5.447 4.092 1.00 95.06 188 TYR A C 1
ATOM 1565 O O . TYR A 1 188 ? -1.938 5.966 4.136 1.00 95.06 188 TYR A O 1
ATOM 1573 N N . LYS A 1 189 ? -0.620 4.152 3.900 1.00 97.38 189 LYS A N 1
ATOM 1574 C CA . LYS A 1 189 ? -1.660 3.169 4.132 1.00 97.38 189 LYS A CA 1
ATOM 1575 C C . LYS A 1 189 ? -1.092 2.018 4.928 1.00 97.38 189 LYS A C 1
ATOM 1577 O O . LYS A 1 189 ? -0.053 1.498 4.534 1.00 97.38 189 LYS A O 1
ATOM 1582 N N . LEU A 1 190 ? -1.795 1.616 5.976 1.00 97.81 190 LEU A N 1
ATOM 1583 C CA . LEU A 1 190 ? -1.484 0.438 6.776 1.00 97.81 190 LEU A CA 1
ATOM 1584 C C . LEU A 1 190 ? -2.404 -0.702 6.348 1.00 97.81 190 LEU A C 1
ATOM 1586 O O . LEU A 1 190 ? -3.619 -0.585 6.478 1.00 97.81 190 LEU A O 1
ATOM 1590 N N . TYR A 1 191 ? -1.838 -1.773 5.791 1.00 98.31 191 TYR A N 1
ATOM 1591 C CA . TYR A 1 191 ? -2.585 -2.884 5.204 1.00 98.31 191 TYR A CA 1
ATOM 1592 C C . TYR A 1 191 ? -2.653 -4.071 6.159 1.00 98.31 191 TYR A C 1
ATOM 1594 O O . TYR A 1 191 ? -1.621 -4.597 6.579 1.00 98.31 191 TYR A O 1
ATOM 1602 N N . GLY A 1 192 ? -3.856 -4.586 6.394 1.00 98.06 192 GLY A N 1
ATOM 1603 C CA . GLY A 1 192 ? -4.082 -5.751 7.241 1.00 98.06 192 GLY A CA 1
ATOM 1604 C C . GLY A 1 192 ? -5.275 -6.579 6.784 1.00 98.06 192 GLY A C 1
ATOM 1605 O O . GLY A 1 192 ? -6.174 -6.094 6.094 1.00 98.06 192 GLY A O 1
ATOM 1606 N N . ARG A 1 193 ? -5.273 -7.861 7.149 1.00 97.75 193 ARG A N 1
ATOM 1607 C CA . ARG A 1 193 ? -6.494 -8.667 7.141 1.00 97.75 193 ARG A CA 1
ATOM 1608 C C . ARG A 1 193 ? -7.136 -8.591 8.517 1.00 97.75 193 ARG A C 1
ATOM 1610 O O . ARG A 1 193 ? -6.435 -8.760 9.516 1.00 97.75 193 ARG A O 1
ATOM 1617 N N . CYS A 1 194 ? -8.442 -8.362 8.540 1.00 96.12 194 CYS A N 1
ATOM 1618 C CA . CYS A 1 194 ? -9.189 -8.090 9.761 1.00 96.12 194 CYS A CA 1
ATOM 1619 C C . CYS A 1 194 ? -10.341 -9.075 9.931 1.00 96.12 194 CYS A C 1
ATOM 1621 O O . CYS A 1 194 ? -10.864 -9.598 8.942 1.00 96.12 194 CYS A O 1
ATOM 1623 N N . ASN A 1 195 ? -10.755 -9.310 11.174 1.00 90.94 195 ASN A N 1
ATOM 1624 C CA . ASN A 1 195 ? -12.022 -9.984 11.430 1.00 90.94 195 ASN A CA 1
ATOM 1625 C C . ASN A 1 195 ? -13.169 -9.111 10.891 1.00 90.94 195 ASN A C 1
ATOM 1627 O O . ASN A 1 195 ? -13.216 -7.911 11.159 1.00 90.94 195 ASN A O 1
ATOM 1631 N N . VAL A 1 196 ? -14.089 -9.696 10.120 1.00 90.44 196 VAL A N 1
ATOM 1632 C CA . VAL A 1 196 ? -15.169 -8.942 9.460 1.00 90.44 196 VAL A CA 1
ATOM 1633 C C . VAL A 1 196 ? -16.121 -8.297 10.471 1.00 90.44 196 VAL A C 1
ATOM 1635 O O . VAL A 1 196 ? -16.564 -7.174 10.242 1.00 90.44 196 VAL A O 1
ATOM 1638 N N . LEU A 1 197 ? -16.427 -8.968 11.585 1.00 92.44 197 LEU A N 1
ATOM 1639 C CA . LEU A 1 197 ? -17.312 -8.417 12.615 1.00 92.44 197 LEU A CA 1
ATOM 1640 C C . LEU A 1 197 ? -16.659 -7.226 13.323 1.00 92.44 197 LEU A C 1
ATOM 1642 O O . LEU A 1 197 ? -17.288 -6.190 13.504 1.00 92.44 197 LEU A O 1
ATOM 1646 N N . GLU A 1 198 ? -15.379 -7.345 13.667 1.00 95.31 198 GLU A N 1
ATOM 1647 C CA . GLU A 1 198 ? -14.639 -6.258 14.315 1.00 95.31 198 GLU A CA 1
ATOM 1648 C C . GLU A 1 198 ? -14.434 -5.072 13.362 1.00 95.31 198 GLU A C 1
ATOM 1650 O O . GLU A 1 198 ? -14.576 -3.922 13.765 1.00 95.31 198 GLU A O 1
ATOM 1655 N N . LEU A 1 199 ? -14.196 -5.336 12.071 1.00 95.62 199 LEU A N 1
ATOM 1656 C CA . LEU A 1 199 ? -14.135 -4.303 11.036 1.00 95.62 199 LEU A CA 1
ATOM 1657 C C . LEU A 1 199 ? -15.461 -3.546 10.894 1.00 95.62 199 LEU A C 1
ATOM 1659 O O . LEU A 1 199 ? -15.447 -2.326 10.736 1.00 95.62 199 LEU A O 1
ATOM 1663 N N . LYS A 1 200 ? -16.597 -4.255 10.935 1.00 93.94 200 LYS A N 1
ATOM 1664 C CA . LYS A 1 200 ? -17.931 -3.637 10.910 1.00 93.94 200 LYS A CA 1
ATOM 1665 C C . LYS A 1 200 ? -18.107 -2.667 12.070 1.00 93.94 200 LYS A C 1
ATOM 1667 O O . LYS A 1 200 ? -18.507 -1.531 11.836 1.00 93.94 200 LYS A O 1
ATOM 1672 N N . ASN A 1 201 ? -17.757 -3.100 13.279 1.00 94.94 201 ASN A N 1
ATOM 1673 C CA . ASN A 1 201 ? -17.855 -2.271 14.478 1.00 94.94 201 ASN A CA 1
ATOM 1674 C C . ASN A 1 201 ? -16.932 -1.050 14.376 1.00 94.94 201 ASN A C 1
ATOM 1676 O O . ASN A 1 201 ? -17.401 0.074 14.501 1.00 94.94 201 ASN A O 1
ATOM 1680 N N . LEU A 1 202 ? -15.659 -1.249 14.008 1.00 95.94 202 LEU A N 1
ATOM 1681 C CA . LEU A 1 202 ? -14.703 -0.152 13.843 1.00 95.94 202 LEU A CA 1
ATOM 1682 C C . LEU A 1 202 ? -15.198 0.904 12.842 1.00 95.94 202 LEU A C 1
ATOM 1684 O O . LEU A 1 202 ? -15.087 2.100 13.092 1.00 95.94 202 LEU A O 1
ATOM 1688 N N . LEU A 1 203 ? -15.741 0.484 11.695 1.00 94.94 203 LEU A N 1
ATOM 1689 C CA . LEU A 1 203 ? -16.241 1.412 10.677 1.00 94.94 203 LEU A CA 1
ATOM 1690 C C . LEU A 1 203 ? -17.563 2.079 11.073 1.00 94.94 203 LEU A C 1
ATOM 1692 O O . LEU A 1 203 ? -17.781 3.235 10.707 1.00 94.94 203 LEU A O 1
ATOM 1696 N N . ALA A 1 204 ? -18.426 1.401 11.826 1.00 93.56 204 ALA A N 1
ATOM 1697 C CA . ALA A 1 204 ? -19.606 2.031 12.405 1.00 93.56 204 ALA A CA 1
ATOM 1698 C C . ALA A 1 204 ? -19.189 3.129 13.398 1.00 93.56 204 ALA A C 1
ATOM 1700 O O . ALA A 1 204 ? -19.649 4.263 13.276 1.00 93.56 204 ALA A O 1
ATOM 1701 N N . ASP A 1 205 ? -18.237 2.832 14.282 1.00 93.31 205 ASP A N 1
ATOM 1702 C CA . ASP A 1 205 ? -17.811 3.731 15.356 1.00 93.31 205 ASP A CA 1
ATOM 1703 C C . ASP A 1 205 ? -16.965 4.907 14.843 1.00 93.31 205 ASP A C 1
ATOM 1705 O O . ASP A 1 205 ? -17.229 6.067 15.160 1.00 93.31 205 ASP A O 1
ATOM 1709 N N . ARG A 1 206 ? -15.949 4.634 14.013 1.00 92.75 206 ARG A N 1
ATOM 1710 C CA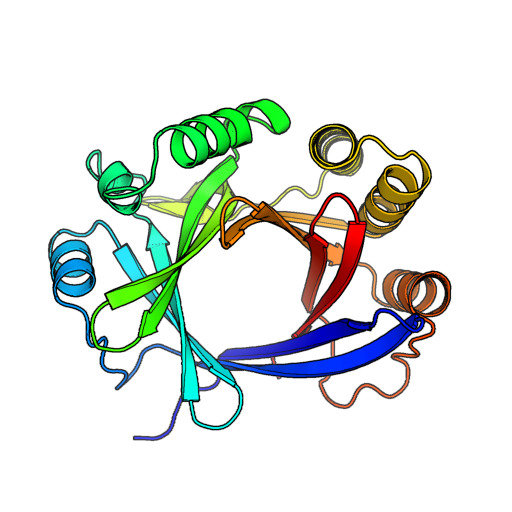 . ARG A 1 206 ? -14.978 5.643 13.543 1.00 92.75 206 ARG A CA 1
ATOM 1711 C C . ARG A 1 206 ? -15.401 6.350 12.255 1.00 92.75 206 ARG A C 1
ATOM 1713 O O . ARG A 1 206 ? -14.864 7.412 11.933 1.00 92.75 206 ARG A O 1
ATOM 1720 N N . MET A 1 207 ? -16.311 5.772 11.471 1.00 91.69 207 MET A N 1
ATOM 1721 C CA . MET A 1 207 ? -16.684 6.298 10.148 1.00 91.69 207 MET A CA 1
ATOM 1722 C C . MET A 1 207 ? -18.195 6.451 9.942 1.00 91.69 207 MET A C 1
ATOM 1724 O O . MET A 1 207 ? -18.585 7.012 8.920 1.00 91.69 207 MET A O 1
ATOM 1728 N N . ASN A 1 208 ? -19.046 5.991 10.868 1.00 91.31 208 ASN A N 1
ATOM 1729 C CA . ASN A 1 208 ? -20.500 5.939 10.683 1.00 91.31 208 ASN A CA 1
ATOM 1730 C C . ASN A 1 208 ? -20.905 5.201 9.386 1.00 91.31 208 ASN A C 1
ATOM 1732 O O . ASN A 1 208 ? -21.797 5.628 8.651 1.00 91.31 208 ASN A O 1
ATOM 1736 N N . VAL A 1 209 ? -20.201 4.106 9.067 1.00 90.19 209 VAL A N 1
ATOM 1737 C CA . VAL A 1 209 ? -20.448 3.268 7.882 1.00 90.19 209 VAL A CA 1
ATOM 1738 C C . VAL A 1 209 ? -20.929 1.886 8.309 1.00 90.19 209 VAL A C 1
ATOM 1740 O O . VAL A 1 209 ? -20.250 1.194 9.059 1.00 90.19 209 VAL A O 1
ATOM 1743 N N . ASN A 1 210 ? -22.063 1.448 7.757 1.00 87.38 210 ASN A N 1
ATOM 1744 C CA . ASN A 1 210 ? -22.578 0.092 7.938 1.00 87.38 210 ASN A CA 1
ATOM 1745 C C . ASN A 1 210 ? -22.229 -0.796 6.723 1.00 87.38 210 ASN A C 1
ATOM 1747 O O . ASN A 1 210 ? -22.587 -0.465 5.590 1.00 87.38 210 ASN A O 1
ATOM 1751 N N . LEU A 1 211 ? -21.560 -1.934 6.957 1.00 84.00 211 LEU A N 1
ATOM 1752 C CA . LEU A 1 211 ? -21.194 -2.907 5.916 1.00 84.00 211 LEU A CA 1
ATOM 1753 C C . LEU A 1 211 ? -22.154 -4.106 5.776 1.00 84.00 211 LEU A C 1
ATOM 1755 O O . LEU A 1 211 ? -21.899 -4.975 4.946 1.00 84.00 211 LEU A O 1
ATOM 1759 N N . ASP A 1 212 ? -23.243 -4.203 6.542 1.00 76.56 212 ASP A N 1
ATOM 1760 C CA . ASP A 1 212 ? -24.129 -5.383 6.560 1.00 76.56 212 ASP A CA 1
ATOM 1761 C C . ASP A 1 212 ? -24.786 -5.711 5.209 1.00 76.56 212 ASP A C 1
ATOM 1763 O O . ASP A 1 212 ? -25.198 -6.846 4.995 1.00 76.56 212 ASP A O 1
ATOM 1767 N N . ASN A 1 213 ? -24.815 -4.757 4.274 1.00 67.31 213 ASN A N 1
ATOM 1768 C CA . ASN A 1 213 ? -25.391 -4.920 2.935 1.00 67.31 213 ASN A CA 1
ATOM 1769 C C . ASN A 1 213 ? -24.377 -4.679 1.802 1.00 67.31 213 ASN A C 1
ATOM 1771 O O . ASN A 1 213 ? -24.755 -4.262 0.703 1.00 67.31 213 ASN A O 1
ATOM 1775 N N . TYR A 1 214 ? -23.078 -4.873 2.049 1.00 72.94 214 TYR A N 1
ATOM 1776 C CA . TYR A 1 214 ? -22.074 -4.617 1.018 1.00 72.94 214 TYR A CA 1
ATOM 1777 C C . TYR A 1 214 ? -22.154 -5.647 -0.119 1.00 72.94 214 TYR A C 1
ATOM 1779 O O . TYR A 1 214 ? -21.894 -6.833 0.050 1.00 72.94 214 TYR A O 1
ATOM 1787 N N . LYS A 1 215 ? -22.497 -5.170 -1.318 1.00 79.75 215 LYS A N 1
ATOM 1788 C CA . LYS A 1 215 ? -22.816 -5.990 -2.502 1.00 79.75 215 LYS A CA 1
ATOM 1789 C C . LYS A 1 215 ? -21.624 -6.684 -3.183 1.00 79.75 215 LYS A C 1
ATOM 1791 O O . LYS A 1 215 ? -21.786 -7.209 -4.278 1.00 79.75 215 LYS A O 1
ATOM 1796 N N . TYR A 1 216 ? -20.430 -6.616 -2.601 1.00 79.88 216 TYR A N 1
ATOM 1797 C CA . TYR A 1 216 ? -19.173 -7.020 -3.247 1.00 79.88 216 TYR A CA 1
ATOM 1798 C C . TYR A 1 216 ? -18.528 -8.260 -2.608 1.00 79.88 216 TYR A C 1
ATOM 1800 O O . TYR A 1 216 ? -17.365 -8.541 -2.876 1.00 79.88 216 TYR A O 1
ATOM 1808 N N . GLY A 1 217 ? -19.269 -8.976 -1.757 1.00 82.81 217 GLY A N 1
ATOM 1809 C CA . GLY A 1 217 ? -18.773 -10.158 -1.057 1.00 82.81 217 GLY A CA 1
ATOM 1810 C C . GLY A 1 217 ? -17.845 -9.816 0.109 1.00 82.81 217 GLY A C 1
ATOM 1811 O O . GLY A 1 217 ? -17.935 -8.739 0.707 1.00 82.81 217 GLY A O 1
ATOM 1812 N N . ASP A 1 218 ? -16.957 -10.752 0.433 1.00 86.12 218 ASP A N 1
ATOM 1813 C CA . ASP A 1 218 ? -16.093 -10.655 1.605 1.00 86.12 218 ASP A CA 1
ATOM 1814 C C . ASP A 1 218 ? -14.910 -9.704 1.392 1.00 86.12 218 ASP A C 1
ATOM 1816 O O . ASP A 1 218 ? -14.205 -9.728 0.377 1.00 86.12 218 ASP A O 1
ATOM 1820 N N . VAL A 1 219 ? -14.644 -8.884 2.410 1.00 90.44 219 VAL A N 1
ATOM 1821 C CA . VAL A 1 219 ? -13.450 -8.038 2.457 1.00 90.44 219 VAL A CA 1
ATOM 1822 C C . VAL A 1 219 ? -12.231 -8.914 2.745 1.00 90.44 219 VAL A C 1
ATOM 1824 O O . VAL A 1 219 ? -12.094 -9.473 3.832 1.00 90.44 219 VAL A O 1
ATOM 1827 N N . VAL A 1 220 ? -11.298 -8.997 1.797 1.00 93.62 220 VAL A N 1
ATOM 1828 C CA . VAL A 1 220 ? -10.095 -9.847 1.917 1.00 93.62 220 VAL A CA 1
ATOM 1829 C C . VAL A 1 220 ? -8.861 -9.105 2.427 1.00 93.62 220 VAL A C 1
ATOM 1831 O O . VAL A 1 220 ? -7.871 -9.722 2.836 1.00 93.62 220 VAL A O 1
ATOM 1834 N N . LEU A 1 221 ? -8.882 -7.776 2.338 1.00 96.81 221 LEU A N 1
ATOM 1835 C CA . LEU A 1 221 ? -7.798 -6.887 2.730 1.00 96.81 221 LEU A CA 1
ATOM 1836 C C . LEU A 1 221 ? -8.385 -5.509 3.032 1.00 96.81 221 LEU A C 1
ATOM 1838 O O . LEU A 1 221 ? -9.246 -5.017 2.302 1.00 96.81 221 LEU A O 1
ATOM 1842 N N . VAL A 1 222 ? -7.879 -4.878 4.084 1.00 97.88 222 VAL A N 1
ATOM 1843 C CA . VAL A 1 222 ? -8.214 -3.508 4.463 1.00 97.88 222 VAL A CA 1
ATOM 1844 C C . VAL A 1 222 ? -6.939 -2.681 4.468 1.00 97.88 222 VAL A C 1
ATOM 1846 O O . VAL A 1 222 ? -5.874 -3.183 4.828 1.00 97.88 222 VAL A O 1
ATOM 1849 N N . ALA A 1 223 ? -7.037 -1.416 4.071 1.00 98.12 223 ALA A N 1
ATOM 1850 C CA . ALA A 1 223 ? -6.008 -0.430 4.360 1.00 98.12 223 ALA A CA 1
ATOM 1851 C C . ALA A 1 223 ? -6.584 0.797 5.058 1.00 98.12 223 ALA A C 1
ATOM 1853 O O . ALA A 1 223 ? -7.410 1.492 4.468 1.00 98.12 223 ALA A O 1
ATOM 1854 N N . GLN A 1 224 ? -6.093 1.111 6.253 1.00 98.19 224 GLN A N 1
ATOM 1855 C CA . GLN A 1 224 ? -6.330 2.410 6.877 1.00 98.19 224 GLN A CA 1
ATOM 1856 C C . GLN A 1 224 ? -5.476 3.464 6.162 1.00 98.19 224 GLN A C 1
ATOM 1858 O O . GLN A 1 224 ? -4.293 3.237 5.914 1.00 98.19 224 GLN A O 1
ATOM 1863 N N . ARG A 1 225 ? -6.071 4.592 5.766 1.00 96.75 225 ARG A N 1
ATOM 1864 C CA . ARG A 1 225 ? -5.398 5.684 5.048 1.00 96.75 225 ARG A CA 1
ATOM 1865 C C . ARG A 1 225 ? -5.041 6.796 6.015 1.00 96.75 225 ARG A C 1
ATOM 1867 O O . ARG A 1 225 ? -5.928 7.364 6.645 1.00 96.75 225 ARG A O 1
ATOM 1874 N N . ILE A 1 226 ? -3.775 7.186 6.032 1.00 95.06 226 ILE A N 1
ATOM 1875 C CA . ILE A 1 226 ? -3.269 8.230 6.922 1.00 95.06 226 ILE A CA 1
ATOM 1876 C C . ILE A 1 226 ? -2.645 9.325 6.060 1.00 95.06 226 ILE A C 1
ATOM 1878 O O . ILE A 1 226 ? -1.820 9.044 5.191 1.00 95.06 226 ILE A O 1
ATOM 1882 N N . GLN A 1 227 ? -3.077 10.570 6.229 1.00 91.12 227 GLN A N 1
ATOM 1883 C CA . GLN A 1 227 ? -2.532 11.726 5.515 1.00 91.12 227 GLN A CA 1
ATOM 1884 C C . GLN A 1 227 ? -2.520 12.933 6.445 1.00 91.12 227 GLN A C 1
ATOM 1886 O O . GLN A 1 227 ? -3.484 13.147 7.175 1.00 91.12 227 GLN A O 1
ATOM 1891 N N . PHE A 1 228 ? -1.448 13.726 6.390 1.00 83.69 228 PHE A N 1
ATOM 1892 C CA . PHE A 1 228 ? -1.306 14.952 7.189 1.00 83.69 228 PHE A CA 1
ATOM 1893 C C . PHE A 1 228 ? -1.502 14.708 8.697 1.00 83.69 228 PHE A C 1
ATOM 1895 O O . PHE A 1 228 ? -2.202 15.467 9.362 1.00 83.69 228 PHE A O 1
ATOM 1902 N N . GLY A 1 229 ? -0.950 13.599 9.205 1.00 83.88 229 GLY A N 1
ATOM 1903 C CA . GLY A 1 229 ? -1.089 13.204 10.608 1.00 83.88 229 GLY A CA 1
ATOM 1904 C C . GLY A 1 229 ? -2.525 12.877 11.022 1.00 83.88 229 GLY A C 1
ATOM 1905 O O . GLY A 1 229 ? -2.873 13.082 12.173 1.00 8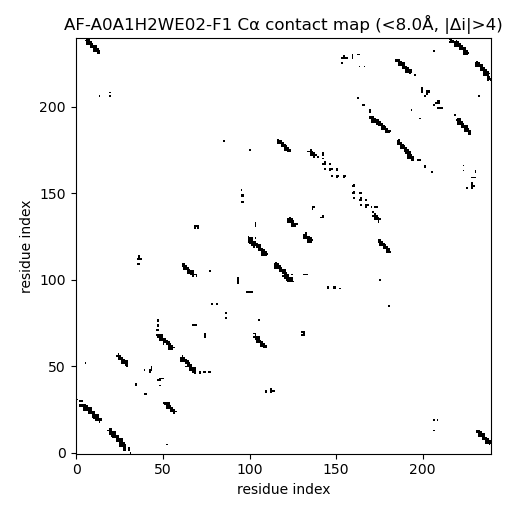3.88 229 GLY A O 1
ATOM 1906 N N . ARG A 1 230 ? -3.395 12.444 10.096 1.00 91.12 230 ARG A N 1
ATOM 1907 C CA . ARG A 1 230 ? -4.792 12.076 10.385 1.00 91.12 230 ARG A CA 1
ATOM 1908 C C . ARG A 1 230 ? -5.220 10.822 9.644 1.00 91.12 230 ARG A C 1
ATOM 1910 O O . ARG A 1 230 ? -4.829 10.618 8.491 1.00 91.12 230 ARG A O 1
ATOM 1917 N N . VAL A 1 231 ? -6.119 10.041 10.242 1.00 94.75 231 VAL A N 1
ATOM 1918 C CA . VAL A 1 231 ? -6.845 8.993 9.518 1.00 94.75 231 VAL A CA 1
ATOM 1919 C C . VAL A 1 231 ? -7.878 9.650 8.598 1.00 94.75 231 VAL A C 1
ATOM 1921 O O . VAL A 1 231 ? -8.780 10.366 9.023 1.00 94.75 231 VAL A O 1
ATOM 1924 N N . THR A 1 232 ? -7.716 9.435 7.294 1.00 94.88 232 THR A N 1
ATOM 1925 C CA . THR A 1 232 ? -8.550 10.038 6.235 1.00 94.88 232 THR A CA 1
ATOM 1926 C C . THR A 1 232 ? -9.548 9.057 5.631 1.00 94.88 232 THR A C 1
ATOM 1928 O O . THR A 1 232 ? -10.334 9.422 4.752 1.00 94.88 232 THR A O 1
ATOM 1931 N N . GLY A 1 233 ? -9.528 7.808 6.094 1.00 96.75 233 GLY A N 1
ATOM 1932 C CA . GLY A 1 233 ? -10.508 6.796 5.741 1.00 96.75 233 GLY A CA 1
ATOM 1933 C C . GLY A 1 233 ? -9.900 5.415 5.541 1.00 96.75 233 GLY A C 1
ATOM 1934 O O . GLY A 1 233 ? -8.783 5.143 5.974 1.00 96.75 233 GLY A O 1
ATOM 1935 N N . TYR A 1 234 ? -10.635 4.544 4.855 1.00 97.56 234 TYR A N 1
ATOM 1936 C CA . TYR A 1 234 ? -10.315 3.123 4.727 1.00 97.56 234 TYR A CA 1
ATOM 1937 C C . TYR A 1 234 ? -10.493 2.647 3.284 1.00 97.56 234 TYR A C 1
ATOM 1939 O O . TYR A 1 234 ? -11.375 3.093 2.554 1.00 97.56 234 TYR A O 1
ATOM 1947 N N . ASN A 1 235 ? -9.638 1.727 2.857 1.00 97.12 235 ASN A N 1
ATOM 1948 C CA . ASN A 1 235 ? -9.756 1.006 1.601 1.00 97.12 235 ASN A CA 1
ATOM 1949 C C . ASN A 1 235 ? -10.167 -0.434 1.893 1.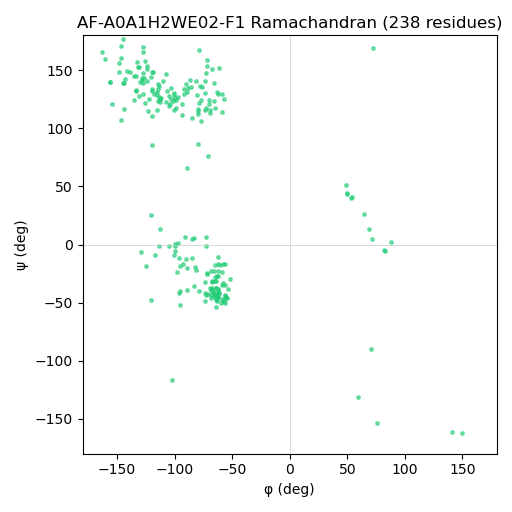00 97.12 235 ASN A C 1
ATOM 1951 O O . ASN A 1 235 ? -9.429 -1.139 2.573 1.00 97.12 235 ASN A O 1
ATOM 1955 N N . LEU A 1 236 ? -11.281 -0.878 1.326 1.00 96.62 236 LEU A N 1
ATOM 1956 C CA . LEU A 1 236 ? -11.769 -2.251 1.404 1.00 96.62 236 LEU A CA 1
ATOM 1957 C C . LEU A 1 236 ? -11.513 -2.945 0.070 1.00 96.62 236 LEU A C 1
ATOM 1959 O O . LEU A 1 236 ? -11.884 -2.407 -0.973 1.00 96.62 236 LEU A O 1
ATOM 1963 N N . TYR A 1 237 ? -10.867 -4.105 0.086 1.00 95.69 237 TYR A N 1
ATOM 1964 C CA . TYR A 1 237 ? -10.542 -4.863 -1.121 1.00 95.69 237 TYR A CA 1
ATOM 1965 C C . TYR A 1 237 ? -11.307 -6.189 -1.161 1.00 95.69 237 TYR A C 1
ATOM 1967 O O . TYR A 1 237 ? -11.350 -6.907 -0.164 1.00 95.69 237 TYR A O 1
ATOM 1975 N N . PHE A 1 238 ? -11.844 -6.512 -2.336 1.00 93.62 238 PHE A N 1
ATOM 1976 C CA . PHE A 1 238 ? -12.700 -7.664 -2.632 1.00 93.62 238 PHE A CA 1
ATOM 1977 C C . PHE A 1 238 ? -12.131 -8.432 -3.833 1.00 93.62 238 PHE A C 1
ATOM 1979 O O . PHE A 1 238 ? -11.549 -7.811 -4.728 1.00 93.62 238 PHE A O 1
ATOM 1986 N N . LEU A 1 239 ? -12.295 -9.758 -3.867 1.00 86.56 239 LEU A N 1
ATOM 1987 C CA . LEU A 1 239 ? -11.823 -10.614 -4.972 1.00 86.56 239 LEU A CA 1
ATOM 1988 C C . LEU A 1 239 ? -12.919 -10.999 -5.978 1.00 86.56 239 LEU A C 1
ATOM 1990 O O . LEU A 1 239 ? -12.601 -11.657 -6.962 1.00 86.56 239 LEU A O 1
ATOM 1994 N N . GLU A 1 240 ? -14.166 -10.569 -5.761 1.00 64.38 240 GLU A N 1
ATOM 1995 C CA . GLU A 1 240 ? -15.347 -10.914 -6.575 1.00 64.38 240 GLU A CA 1
ATOM 1996 C C . GLU A 1 240 ? -16.086 -9.658 -7.092 1.00 64.38 240 GLU A C 1
ATOM 1998 O O . GLU A 1 240 ? -16.222 -8.649 -6.357 1.00 64.38 240 GLU A O 1
#

Nearest PDB structures (foldseek):
  5s7g-assembly2_B  TM=3.037E-01  e=8.440E+00  Homo sapiens
  6rbk-assembly1_C  TM=1.535E-01  e=2.882E+00  Serratia entomophila

Mean predicted aligned error: 4.31 Å

Foldseek 3Di:
DDWAWFKKKWWFFQDPVLATDIFIKTKTACPPDDQLAPLVVVCVVVQQWDFGIWMDRPPDTFKTKTFGQPVDPCNCVVCPPPDPVVVVVVVCQCVLAHPQWDQGMKIFGDDPRDGPKIKTWTARWDDDPPGIDHDWDQPLVSLLSSQLSVLVVLAPDPVQSVLSSLVSVFFRTFGTKMWIDDPNWIKMKGKGAGDPVSVQVSCCVVRVDHCPPPPQDDFGMKIQIGTPRHGGTMMTMGRD